Protein AF-A0A3E2TMY2-F1 (afdb_monomer)

Foldseek 3Di:
DKKKKWKWQAWPLLVVVVVVVVCCVPPVVLLVPQDDPPDDSVRLVPDDLLVSLVSVQVSCVVPVVSCQVVVQVLCCLAQNRWHWPDWHWDQDDPVSSRMIMIMTDTDPRPLLRCLVRHCVVQDDLVCQCVLVDPVDPDHSDSVRVSVVLVPDDPVVSVSSSLSRCVSSVVVVQVVSQVVCVVVVIRIHTPDMDMDDD

Solvent-accessible surface area (backbone atoms only — not comparable to full-atom values): 10937 Å² total; per-residue (Å²): 79,48,34,40,37,38,34,31,47,41,62,49,55,66,60,53,50,47,52,53,52,47,43,49,70,78,38,52,76,80,44,72,81,67,79,72,72,99,60,53,78,68,56,56,70,70,46,57,61,44,59,51,40,46,50,50,25,48,53,52,64,74,38,42,91,70,46,49,64,56,49,41,62,70,40,26,81,74,65,26,77,56,42,79,73,42,78,47,54,40,54,38,55,97,89,37,42,60,25,39,34,42,37,39,30,39,36,82,73,51,56,55,58,26,39,74,70,25,42,72,80,68,64,50,56,92,54,38,63,78,38,66,36,92,86,56,87,71,66,58,49,70,67,52,45,35,52,52,43,58,70,44,58,72,69,58,21,50,48,43,52,50,36,44,49,55,76,36,33,69,60,52,41,48,51,54,28,53,54,30,47,76,70,73,36,57,47,38,63,74,45,75,46,69,45,81,98

Structure (mmCIF, N/CA/C/O backbone):
data_AF-A0A3E2TMY2-F1
#
_entry.id   AF-A0A3E2TMY2-F1
#
loop_
_atom_site.group_PDB
_atom_site.id
_atom_site.type_symbol
_atom_site.label_atom_id
_atom_site.label_alt_id
_atom_site.label_comp_id
_atom_site.label_asym_id
_atom_site.label_entity_id
_atom_site.label_seq_id
_atom_site.pdbx_PDB_ins_code
_atom_site.Cartn_x
_atom_site.Cartn_y
_atom_site.Cartn_z
_atom_site.occupancy
_atom_site.B_iso_or_equiv
_atom_site.auth_seq_id
_atom_site.auth_comp_id
_atom_site.auth_asym_id
_atom_site.auth_atom_id
_atom_site.pdbx_PDB_model_num
ATOM 1 N N . MET A 1 1 ? 7.823 3.500 12.451 1.00 71.06 1 MET A N 1
ATOM 2 C CA . MET A 1 1 ? 8.046 3.670 10.990 1.00 71.06 1 MET A CA 1
ATOM 3 C C . MET A 1 1 ? 7.367 2.517 10.277 1.00 71.06 1 MET A C 1
ATOM 5 O O . MET A 1 1 ? 7.460 1.402 10.775 1.00 71.06 1 MET A O 1
ATOM 9 N N . ILE A 1 2 ? 6.687 2.743 9.152 1.00 71.44 2 ILE A N 1
ATOM 10 C CA . ILE A 1 2 ? 6.030 1.652 8.415 1.00 71.44 2 ILE A CA 1
ATOM 11 C C . ILE A 1 2 ? 6.918 1.245 7.239 1.00 71.44 2 ILE A C 1
ATOM 13 O O . ILE A 1 2 ? 7.337 2.078 6.440 1.00 71.44 2 ILE A O 1
ATOM 17 N N . LYS A 1 3 ? 7.205 -0.049 7.143 1.00 79.25 3 LYS A N 1
ATOM 18 C CA . LYS A 1 3 ? 7.875 -0.685 6.014 1.00 79.25 3 LYS A CA 1
ATOM 19 C C . LYS A 1 3 ? 6.849 -1.479 5.218 1.00 79.25 3 LYS A C 1
ATOM 21 O O . LYS A 1 3 ? 6.188 -2.359 5.764 1.00 79.25 3 LYS A O 1
ATOM 26 N N . MET A 1 4 ? 6.754 -1.194 3.929 1.00 76.38 4 MET A N 1
ATOM 27 C CA . MET A 1 4 ? 5.941 -1.927 2.973 1.00 76.38 4 MET A CA 1
ATOM 28 C C . MET A 1 4 ? 6.839 -2.723 2.034 1.00 76.38 4 MET A C 1
ATOM 30 O O . MET A 1 4 ? 7.842 -2.226 1.531 1.00 76.38 4 MET A O 1
ATOM 34 N N . ILE A 1 5 ? 6.486 -3.981 1.816 1.00 78.12 5 ILE A N 1
ATOM 35 C CA . ILE A 1 5 ? 7.172 -4.875 0.892 1.00 78.12 5 ILE A CA 1
ATOM 36 C C . ILE A 1 5 ? 6.124 -5.372 -0.095 1.00 78.12 5 ILE A C 1
ATOM 38 O O . ILE A 1 5 ? 5.171 -6.051 0.295 1.00 78.12 5 ILE A O 1
ATOM 42 N N . LEU A 1 6 ? 6.307 -5.014 -1.359 1.00 72.44 6 LEU A N 1
ATOM 43 C CA . LEU A 1 6 ? 5.457 -5.385 -2.477 1.00 72.44 6 LEU A CA 1
ATOM 44 C C . LEU A 1 6 ? 6.220 -6.386 -3.349 1.00 72.44 6 LEU A C 1
ATOM 46 O O . LEU A 1 6 ? 7.263 -6.050 -3.904 1.00 72.44 6 LEU A O 1
ATOM 50 N N . ALA A 1 7 ? 5.718 -7.612 -3.463 1.00 73.19 7 ALA A N 1
ATOM 51 C CA . ALA A 1 7 ? 6.240 -8.587 -4.414 1.00 73.19 7 ALA A CA 1
ATOM 52 C C . ALA A 1 7 ? 5.423 -8.499 -5.703 1.00 73.19 7 ALA A C 1
ATOM 54 O O . ALA A 1 7 ? 4.203 -8.694 -5.690 1.00 73.19 7 ALA A O 1
ATOM 55 N N . ILE A 1 8 ? 6.099 -8.179 -6.799 1.00 69.06 8 ILE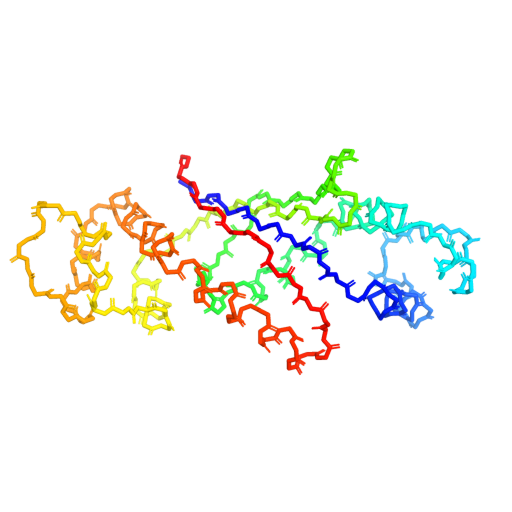 A N 1
ATOM 56 C CA . ILE A 1 8 ? 5.507 -8.018 -8.120 1.00 69.06 8 ILE A CA 1
ATOM 57 C C . ILE A 1 8 ? 5.911 -9.225 -8.955 1.00 69.06 8 ILE A C 1
ATOM 59 O O . ILE A 1 8 ? 7.097 -9.445 -9.171 1.00 69.06 8 ILE A O 1
ATOM 63 N N . GLY A 1 9 ? 4.929 -10.004 -9.398 1.00 60.03 9 GLY A N 1
ATOM 64 C CA . GLY A 1 9 ? 5.145 -11.260 -10.111 1.00 60.03 9 GLY A CA 1
ATOM 65 C C . GLY A 1 9 ? 5.308 -11.137 -11.611 1.00 60.03 9 GLY A C 1
ATOM 66 O O . GLY A 1 9 ? 5.950 -11.968 -12.240 1.00 60.03 9 GLY A O 1
ATOM 67 N N . HIS A 1 10 ? 4.685 -10.118 -12.188 1.00 64.50 10 HIS A N 1
ATOM 68 C CA . HIS A 1 10 ? 4.733 -9.878 -13.616 1.00 64.50 10 HIS A CA 1
ATOM 69 C C . HIS A 1 10 ? 4.573 -8.384 -13.867 1.00 64.50 10 HIS A C 1
ATOM 71 O O . HIS A 1 10 ? 3.651 -7.747 -13.353 1.00 64.50 10 HIS A O 1
ATOM 77 N N . ILE A 1 11 ? 5.490 -7.830 -14.650 1.00 62.94 11 ILE A N 1
ATOM 78 C CA . ILE A 1 11 ? 5.386 -6.501 -15.246 1.00 62.94 11 ILE A CA 1
ATOM 79 C C . ILE A 1 11 ? 5.477 -6.727 -16.751 1.00 62.94 11 ILE A C 1
ATOM 81 O O . ILE A 1 11 ? 6.278 -7.553 -17.186 1.00 62.94 11 ILE A O 1
ATOM 85 N N . ASN A 1 12 ? 4.725 -5.993 -17.573 1.00 64.31 12 ASN A N 1
ATOM 86 C CA . ASN A 1 12 ? 5.009 -5.965 -19.010 1.00 64.31 12 ASN A CA 1
ATOM 87 C C . ASN A 1 12 ? 6.375 -5.294 -19.258 1.00 64.31 12 ASN A C 1
ATOM 89 O O . ASN A 1 12 ? 6.473 -4.087 -19.501 1.00 64.31 12 ASN A O 1
ATOM 93 N N . TYR A 1 13 ? 7.441 -6.090 -19.155 1.00 58.28 13 TYR A N 1
ATOM 94 C CA . TYR A 1 13 ? 8.823 -5.636 -19.263 1.00 58.28 13 TYR A CA 1
ATOM 95 C C . TYR A 1 13 ? 9.101 -5.017 -20.618 1.00 58.28 13 TYR A C 1
ATOM 97 O O . TYR A 1 13 ? 9.852 -4.055 -20.690 1.00 58.28 13 TYR A O 1
ATOM 105 N N . ASP A 1 14 ? 8.483 -5.528 -21.679 1.00 55.56 14 ASP A N 1
ATOM 106 C CA . ASP A 1 14 ? 8.688 -5.013 -23.023 1.00 55.56 14 ASP A CA 1
ATOM 107 C C . ASP A 1 14 ? 8.141 -3.584 -23.142 1.00 55.56 14 ASP A C 1
ATOM 109 O O . ASP A 1 14 ? 8.840 -2.721 -23.664 1.00 55.56 14 ASP A O 1
ATOM 113 N N . LYS A 1 15 ? 6.953 -3.282 -22.600 1.00 61.28 15 LYS A N 1
ATOM 114 C CA . LYS A 1 15 ? 6.411 -1.910 -22.587 1.00 61.28 15 LYS A CA 1
ATOM 115 C C . LYS A 1 15 ? 7.207 -0.993 -21.658 1.00 61.28 15 LYS A C 1
ATOM 117 O O . LYS A 1 15 ? 7.543 0.119 -22.049 1.00 61.28 15 LYS A O 1
ATOM 122 N N . PHE A 1 16 ? 7.579 -1.468 -20.469 1.00 59.03 16 PHE A N 1
ATOM 123 C CA . PHE A 1 16 ? 8.397 -0.696 -19.529 1.00 59.03 16 PHE A CA 1
ATOM 124 C C . PHE A 1 16 ? 9.788 -0.364 -20.099 1.00 59.03 16 PHE A C 1
ATOM 126 O O . PHE A 1 16 ? 10.211 0.791 -20.084 1.00 59.03 16 PHE A O 1
ATOM 133 N N . LEU A 1 17 ? 10.485 -1.355 -20.664 1.00 57.44 17 LEU A N 1
ATOM 134 C CA . LEU A 1 17 ? 11.789 -1.180 -21.305 1.00 57.44 17 LEU A CA 1
ATOM 135 C C . LEU A 1 17 ? 11.679 -0.340 -22.575 1.00 57.44 17 LEU A C 1
ATOM 137 O O . LEU A 1 17 ? 12.544 0.499 -22.790 1.00 57.44 17 LEU A O 1
ATOM 141 N N . ASN A 1 18 ? 10.631 -0.505 -23.387 1.00 58.69 18 ASN A N 1
ATOM 142 C CA . ASN A 1 18 ? 10.406 0.355 -24.551 1.00 58.69 18 ASN A CA 1
ATOM 143 C C . ASN A 1 18 ? 10.177 1.807 -24.131 1.00 58.69 18 ASN A C 1
ATOM 145 O O . ASN A 1 18 ? 10.805 2.683 -24.708 1.00 58.69 18 ASN A O 1
ATOM 149 N N . ASN A 1 19 ? 9.392 2.064 -23.082 1.00 59.31 19 ASN A N 1
ATOM 150 C CA . ASN A 1 19 ? 9.210 3.415 -22.552 1.00 59.31 19 ASN A CA 1
ATOM 151 C C . ASN A 1 19 ? 10.527 3.997 -22.021 1.00 59.31 19 ASN A C 1
ATOM 153 O O . ASN A 1 19 ? 10.827 5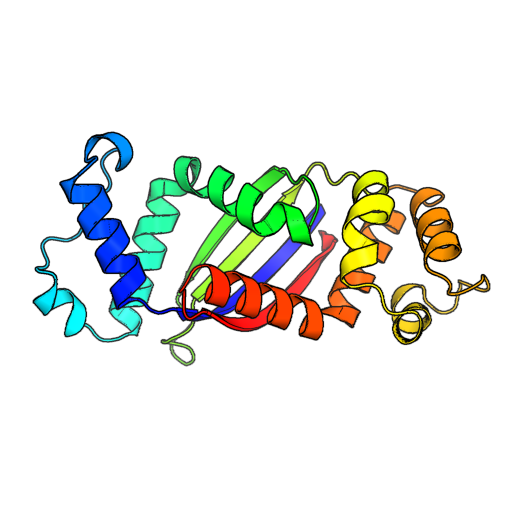.157 -22.285 1.00 59.31 19 ASN A O 1
ATOM 157 N N . MET A 1 20 ? 11.352 3.204 -21.324 1.00 56.72 20 MET A N 1
ATOM 158 C CA . MET A 1 20 ? 12.686 3.653 -20.899 1.00 56.72 20 MET A CA 1
ATOM 159 C C . MET A 1 20 ? 13.628 3.904 -22.085 1.00 56.72 20 MET A C 1
ATOM 161 O O . MET A 1 20 ? 14.401 4.858 -22.064 1.00 56.72 20 MET A O 1
ATOM 165 N N . LEU A 1 21 ? 13.570 3.073 -23.129 1.00 57.91 21 LEU A N 1
ATOM 166 C CA . LEU A 1 21 ? 14.350 3.244 -24.356 1.00 57.91 21 LEU A CA 1
ATOM 167 C C . LEU A 1 21 ? 13.893 4.472 -25.149 1.00 57.91 21 LEU A C 1
ATOM 169 O O . LEU A 1 21 ? 14.731 5.170 -25.711 1.00 57.91 21 LEU A O 1
ATOM 173 N N . GLU A 1 22 ? 12.591 4.744 -25.210 1.00 60.56 22 GLU A N 1
ATOM 174 C CA . GLU A 1 22 ? 12.042 5.939 -25.848 1.00 60.56 22 GLU A CA 1
ATOM 175 C C . GLU A 1 22 ? 12.371 7.200 -25.055 1.00 60.56 22 GLU A C 1
ATOM 177 O O . GLU A 1 22 ? 12.871 8.150 -25.652 1.00 60.56 22 GLU A O 1
ATOM 182 N N . MET A 1 23 ? 12.232 7.188 -23.725 1.00 55.19 23 MET A N 1
ATOM 183 C CA . MET A 1 23 ? 12.709 8.284 -22.873 1.00 55.19 23 MET A CA 1
ATOM 184 C C . MET A 1 23 ? 14.207 8.528 -23.053 1.00 55.19 23 MET A C 1
ATOM 186 O O . MET A 1 23 ? 14.626 9.674 -23.163 1.00 55.19 23 MET A O 1
ATOM 190 N N . ALA A 1 24 ? 15.023 7.478 -23.160 1.00 55.28 24 ALA A N 1
ATOM 191 C CA . ALA A 1 24 ? 16.454 7.638 -23.404 1.00 55.28 24 ALA A CA 1
ATOM 192 C C . ALA A 1 24 ? 16.790 8.208 -24.786 1.00 55.28 24 ALA A C 1
ATOM 194 O O . ALA A 1 24 ? 17.831 8.845 -24.941 1.00 55.28 24 ALA A O 1
ATOM 195 N N . LYS A 1 25 ? 15.925 7.988 -25.781 1.00 58.19 25 LYS A N 1
ATOM 196 C CA . LYS A 1 25 ? 16.060 8.573 -27.120 1.00 58.19 25 LYS A CA 1
ATOM 197 C C . LYS A 1 25 ? 15.571 10.019 -27.176 1.00 58.19 25 LYS A C 1
ATOM 199 O O . LYS A 1 25 ? 16.189 10.824 -27.861 1.00 58.19 25 LYS A O 1
ATOM 204 N N . GLN A 1 26 ? 14.457 10.324 -26.512 1.00 51.94 26 GLN A N 1
ATOM 205 C CA . GLN A 1 26 ? 13.773 11.617 -26.607 1.00 51.94 26 GLN A CA 1
ATOM 206 C C . GLN A 1 26 ? 14.280 12.637 -25.579 1.00 51.94 26 GLN A C 1
ATOM 208 O O . GLN A 1 26 ? 14.308 13.826 -25.879 1.00 51.94 26 GLN A O 1
ATOM 213 N N . HIS A 1 27 ? 14.715 12.176 -24.403 1.00 60.97 27 HIS A N 1
ATOM 214 C CA . HIS A 1 27 ? 15.113 13.005 -23.262 1.00 60.97 27 HIS A CA 1
ATOM 215 C C . HIS A 1 27 ? 16.375 12.463 -22.555 1.00 60.97 27 HIS A C 1
ATOM 217 O O . HIS A 1 27 ? 16.328 12.086 -21.375 1.00 60.97 27 HIS A O 1
ATOM 223 N N . PRO A 1 28 ? 17.533 12.388 -23.240 1.00 55.75 28 PRO A N 1
ATOM 224 C CA . PRO A 1 28 ? 18.773 11.847 -22.670 1.00 55.75 28 PRO A CA 1
ATOM 225 C C . PRO A 1 28 ? 19.238 12.584 -21.397 1.00 55.75 28 PRO A C 1
ATOM 227 O O . PRO A 1 28 ? 19.834 11.981 -20.503 1.00 55.75 28 PRO A O 1
ATOM 230 N N . GLU A 1 29 ? 18.911 13.867 -21.255 1.00 54.31 29 GLU A N 1
ATOM 231 C CA . GLU A 1 29 ? 19.143 14.683 -20.060 1.00 54.31 29 GLU A CA 1
ATOM 232 C C . GLU A 1 29 ? 18.330 14.213 -18.839 1.00 54.31 29 GLU A C 1
ATOM 234 O O . GLU A 1 29 ? 18.829 14.210 -17.706 1.00 54.31 29 GLU A O 1
ATOM 239 N N . GLN A 1 30 ? 17.109 13.713 -19.056 1.00 48.06 30 GLN A N 1
ATOM 240 C CA . GLN A 1 30 ? 16.258 13.166 -17.995 1.00 48.06 30 GLN A CA 1
ATOM 241 C C . GLN A 1 30 ? 16.754 11.798 -17.514 1.00 48.06 30 GLN A C 1
ATOM 243 O O . GLN A 1 30 ? 16.518 11.433 -16.359 1.00 48.06 30 GLN A O 1
ATOM 248 N N . MET A 1 31 ? 17.567 11.104 -18.316 1.00 46.66 31 MET A N 1
ATOM 249 C CA . MET A 1 31 ? 18.207 9.838 -17.943 1.00 46.66 31 MET A CA 1
ATOM 250 C C . MET A 1 31 ? 19.418 10.003 -17.014 1.00 46.66 31 MET A C 1
ATOM 252 O O . MET A 1 31 ? 19.869 9.018 -16.445 1.00 46.66 31 MET A O 1
ATOM 256 N N . GLY A 1 32 ? 19.946 11.218 -16.799 1.00 47.31 32 GLY A N 1
ATOM 257 C CA . GLY A 1 32 ? 20.976 11.512 -15.779 1.00 47.31 32 GLY A CA 1
ATOM 258 C C . GLY A 1 32 ? 22.179 10.570 -15.749 1.00 47.31 32 GLY A C 1
ATOM 259 O O . GLY A 1 32 ? 22.628 10.205 -14.668 1.00 47.31 32 GLY A O 1
ATOM 260 N N . GLY A 1 33 ? 22.667 10.139 -16.912 1.00 50.41 33 GLY A N 1
ATOM 261 C CA . GLY A 1 33 ? 23.819 9.240 -17.000 1.00 50.41 33 GLY A CA 1
ATOM 262 C C . GLY A 1 33 ? 23.506 7.754 -16.798 1.00 50.41 33 GLY A C 1
ATOM 263 O O . GLY A 1 33 ? 24.440 6.957 -16.711 1.00 50.41 33 GLY A O 1
ATOM 264 N N . MET A 1 34 ? 22.228 7.355 -16.766 1.00 46.69 34 MET A N 1
ATOM 265 C CA . MET A 1 34 ? 21.829 5.948 -16.772 1.00 46.69 34 MET A CA 1
ATOM 266 C C . MET A 1 34 ? 22.333 5.292 -18.074 1.00 46.69 34 MET A C 1
ATOM 268 O O . MET A 1 34 ? 21.770 5.481 -19.153 1.00 46.69 34 MET A O 1
ATOM 272 N N . LYS A 1 35 ? 23.443 4.546 -17.988 1.00 50.38 35 LYS A N 1
ATOM 273 C CA . LYS A 1 35 ? 23.976 3.762 -19.108 1.00 50.38 35 LYS A CA 1
ATOM 274 C C . LYS A 1 35 ? 23.072 2.558 -19.324 1.00 50.38 35 LYS A C 1
ATOM 276 O O . LYS A 1 35 ? 23.236 1.526 -18.675 1.00 50.38 35 LYS A O 1
ATOM 281 N N . LEU A 1 36 ? 22.127 2.693 -20.248 1.00 51.12 36 LEU A N 1
ATOM 282 C CA . LEU A 1 36 ? 21.422 1.536 -20.779 1.00 51.12 36 LEU A CA 1
ATOM 283 C C . LEU A 1 36 ? 22.459 0.585 -21.403 1.00 51.12 36 LEU A C 1
ATOM 285 O O . LEU A 1 36 ? 23.327 1.040 -22.156 1.00 51.12 36 LEU A O 1
ATOM 289 N N . PRO A 1 37 ? 22.422 -0.718 -21.086 1.00 51.28 37 PRO A N 1
ATOM 290 C CA . PRO A 1 37 ? 23.302 -1.688 -21.723 1.00 51.28 37 PRO A CA 1
ATOM 291 C C . PRO A 1 37 ? 23.122 -1.659 -23.252 1.00 51.28 37 PRO A C 1
ATOM 293 O O . PRO A 1 37 ? 22.020 -1.359 -23.716 1.00 51.28 37 PRO A O 1
ATOM 296 N N . PRO A 1 38 ? 24.164 -1.964 -24.048 1.00 53.22 38 PRO A N 1
ATOM 297 C CA . PRO A 1 38 ? 24.175 -1.758 -25.498 1.00 53.22 38 PRO A CA 1
ATOM 298 C C . PRO A 1 38 ? 23.382 -2.849 -26.238 1.00 53.22 38 PRO A C 1
ATOM 300 O O . PRO A 1 38 ? 23.910 -3.559 -27.089 1.00 53.22 38 PRO A O 1
ATOM 303 N N . PHE A 1 39 ? 22.110 -3.025 -25.891 1.00 54.75 39 PHE A N 1
ATOM 304 C CA . PHE A 1 39 ? 21.215 -3.977 -26.531 1.00 54.75 39 PHE A CA 1
ATOM 305 C C . PHE A 1 39 ? 20.249 -3.246 -27.459 1.00 54.75 39 PHE A C 1
ATOM 307 O O . PHE A 1 39 ? 19.674 -2.217 -27.106 1.00 54.75 39 PHE A O 1
ATOM 314 N N . THR A 1 40 ? 20.020 -3.806 -28.645 1.00 56.81 40 THR A N 1
ATOM 315 C CA . THR A 1 40 ? 18.884 -3.397 -29.475 1.00 56.81 40 THR A CA 1
ATOM 316 C C . THR A 1 40 ? 17.580 -3.860 -28.813 1.00 56.81 40 THR A C 1
ATOM 318 O O . THR A 1 40 ? 17.566 -4.844 -28.069 1.00 56.81 40 THR A O 1
ATOM 321 N N . ALA A 1 41 ? 16.453 -3.199 -29.101 1.00 58.09 41 ALA A N 1
ATOM 322 C CA . ALA A 1 41 ? 15.144 -3.619 -28.584 1.00 58.09 41 ALA A CA 1
ATOM 323 C C . ALA A 1 41 ? 14.822 -5.099 -28.910 1.00 58.09 41 ALA A C 1
ATOM 325 O O . ALA A 1 41 ? 14.182 -5.785 -28.117 1.00 58.09 41 ALA A O 1
ATOM 326 N N . GLN A 1 42 ? 15.326 -5.627 -30.037 1.00 56.59 42 GLN A N 1
ATOM 327 C CA . GLN A 1 42 ? 15.243 -7.052 -30.391 1.00 56.59 42 GLN A CA 1
ATOM 328 C C . GLN A 1 42 ? 16.093 -7.952 -29.483 1.00 56.59 42 GLN A C 1
ATOM 330 O O . GLN A 1 42 ? 15.612 -8.992 -29.042 1.00 56.59 42 GLN A O 1
ATOM 335 N N . MET A 1 43 ? 17.328 -7.554 -29.161 1.00 60.69 43 MET A N 1
ATOM 336 C CA . MET A 1 43 ? 18.188 -8.321 -28.252 1.00 60.69 43 MET A CA 1
ATOM 337 C C . MET A 1 43 ? 17.614 -8.374 -26.836 1.00 60.69 43 MET A C 1
ATOM 339 O O . MET A 1 43 ? 17.708 -9.411 -26.189 1.00 60.69 43 MET A O 1
ATOM 343 N N . ILE A 1 44 ? 16.974 -7.293 -26.377 1.00 62.38 44 ILE A N 1
ATOM 344 C CA . ILE A 1 44 ? 16.294 -7.249 -25.076 1.00 62.38 44 ILE A CA 1
ATOM 345 C C . ILE A 1 44 ? 15.150 -8.259 -25.037 1.00 62.38 44 ILE A C 1
ATOM 347 O O . ILE A 1 44 ? 15.062 -9.021 -24.080 1.00 62.38 44 ILE A O 1
ATOM 351 N N . LYS A 1 45 ? 14.322 -8.335 -26.088 1.00 63.22 45 LYS A N 1
ATOM 352 C CA . LYS A 1 45 ? 13.202 -9.291 -26.160 1.00 63.22 45 LYS A CA 1
ATOM 353 C C . LYS A 1 45 ? 13.644 -10.747 -26.005 1.00 63.22 45 LYS A C 1
ATOM 355 O O . LYS A 1 45 ? 12.915 -11.517 -25.387 1.00 63.22 45 LYS A O 1
ATOM 360 N N . MET A 1 46 ? 14.838 -11.086 -26.494 1.00 68.38 46 MET A N 1
ATOM 361 C CA . MET A 1 46 ? 15.432 -12.426 -26.420 1.00 68.38 46 MET A CA 1
ATOM 362 C C . MET A 1 46 ? 16.106 -12.760 -25.078 1.00 68.38 46 MET A C 1
ATOM 364 O O . MET A 1 46 ? 16.531 -13.899 -24.882 1.00 68.38 46 MET A O 1
ATOM 368 N N . LEU A 1 47 ? 16.249 -11.800 -24.158 1.00 70.38 47 LEU A N 1
ATOM 369 C CA . LEU A 1 47 ? 16.843 -12.073 -22.850 1.00 70.38 47 LEU A CA 1
ATOM 370 C C . LEU A 1 47 ? 15.903 -12.937 -21.992 1.00 70.38 47 LEU A C 1
ATOM 372 O O . LEU A 1 47 ? 14.694 -12.692 -21.986 1.00 70.38 47 LEU A O 1
ATOM 376 N N . PRO A 1 48 ? 16.441 -13.885 -21.200 1.00 75.38 48 PRO A N 1
ATOM 377 C CA . PRO A 1 48 ? 15.658 -14.570 -20.177 1.00 75.38 48 PRO A CA 1
ATOM 378 C C . PRO A 1 48 ? 15.011 -13.558 -19.223 1.00 75.38 48 PRO A C 1
ATOM 380 O O . PRO A 1 48 ? 15.655 -12.566 -18.868 1.00 75.38 48 PRO A O 1
ATOM 383 N N . ALA A 1 49 ? 13.784 -13.831 -18.770 1.00 71.75 49 ALA A N 1
ATOM 384 C CA . ALA A 1 49 ? 13.018 -12.953 -17.876 1.00 71.75 49 ALA A CA 1
ATOM 385 C C . ALA A 1 49 ? 13.840 -12.492 -16.662 1.00 71.75 49 ALA A C 1
ATOM 387 O O . ALA A 1 49 ? 13.968 -11.297 -16.415 1.00 71.75 49 ALA A O 1
ATOM 388 N N . ARG A 1 50 ? 14.571 -13.413 -16.026 1.00 74.00 50 ARG A N 1
ATOM 389 C CA . ARG A 1 50 ? 15.510 -13.096 -14.942 1.00 74.00 50 ARG A CA 1
ATOM 390 C C . ARG A 1 50 ? 16.504 -11.980 -15.271 1.00 74.00 50 ARG A C 1
ATOM 392 O O . ARG A 1 50 ? 16.734 -11.094 -14.458 1.00 74.00 50 ARG A O 1
ATOM 399 N N . LYS A 1 51 ? 17.121 -12.022 -16.452 1.00 74.31 51 LYS A N 1
ATOM 400 C CA . LYS A 1 51 ? 18.135 -11.035 -16.846 1.00 74.31 51 LYS A CA 1
ATOM 401 C C . LYS A 1 51 ? 17.493 -9.682 -17.158 1.00 74.31 51 LYS A C 1
ATOM 403 O O . LYS A 1 51 ? 18.093 -8.651 -16.866 1.00 74.31 51 LYS A O 1
ATOM 408 N N . LYS A 1 52 ? 16.262 -9.683 -17.689 1.00 72.12 52 LYS A N 1
ATOM 409 C CA . LYS A 1 52 ? 15.445 -8.465 -17.820 1.00 72.12 52 LYS A CA 1
ATOM 410 C C . LYS A 1 52 ? 15.158 -7.865 -16.441 1.00 72.12 52 LYS A C 1
ATOM 412 O O . LYS A 1 52 ? 15.379 -6.672 -16.250 1.00 72.12 52 LYS A O 1
ATOM 417 N N . ASN A 1 53 ? 14.772 -8.695 -15.475 1.00 70.88 53 ASN A N 1
ATOM 418 C CA . ASN A 1 53 ? 14.492 -8.272 -14.104 1.00 70.88 53 ASN A CA 1
ATOM 419 C C . ASN A 1 53 ? 15.742 -7.679 -13.452 1.00 70.88 53 ASN A C 1
ATOM 421 O O . ASN A 1 53 ? 15.673 -6.583 -12.899 1.00 70.88 53 ASN A O 1
ATOM 425 N N . GLU A 1 54 ? 16.893 -8.354 -13.566 1.00 75.00 54 GLU A N 1
ATOM 426 C CA . GLU A 1 54 ? 18.166 -7.905 -12.980 1.00 75.00 54 GLU A CA 1
ATOM 427 C C . GLU A 1 54 ? 18.577 -6.542 -13.543 1.00 75.00 54 GLU A C 1
ATOM 429 O O . GLU A 1 54 ? 18.952 -5.644 -12.788 1.00 75.00 54 GLU A O 1
ATOM 434 N N . MET A 1 55 ? 18.416 -6.348 -14.854 1.00 70.94 55 MET A N 1
ATOM 435 C CA . MET A 1 55 ? 18.667 -5.062 -15.503 1.00 70.94 55 MET A CA 1
ATOM 436 C C . MET A 1 55 ? 17.698 -3.969 -15.037 1.00 70.94 55 MET A C 1
ATOM 438 O O . MET A 1 55 ? 18.137 -2.849 -14.787 1.00 70.94 55 MET A O 1
ATOM 442 N N . VAL A 1 56 ? 16.402 -4.269 -14.893 1.00 69.81 56 VAL A N 1
ATOM 443 C CA . VAL A 1 56 ? 15.403 -3.306 -14.394 1.00 69.81 56 VAL A CA 1
ATOM 444 C C . VAL A 1 56 ? 15.688 -2.924 -12.943 1.00 69.81 56 VAL A C 1
ATOM 446 O O . VAL A 1 56 ? 15.724 -1.738 -12.621 1.00 69.81 56 VAL A O 1
ATOM 449 N N . ALA A 1 57 ? 15.959 -3.903 -12.078 1.00 72.31 57 ALA A N 1
ATOM 450 C CA . ALA A 1 57 ? 16.321 -3.663 -10.687 1.00 72.31 57 ALA A CA 1
ATOM 451 C C . ALA A 1 57 ? 17.586 -2.802 -10.583 1.00 72.31 57 ALA A C 1
ATOM 453 O O . ALA A 1 57 ? 17.616 -1.833 -9.826 1.00 72.31 57 ALA A O 1
ATOM 454 N N . GLN A 1 58 ? 18.618 -3.106 -11.374 1.00 72.69 58 GLN A N 1
ATOM 455 C CA . GLN A 1 58 ? 19.849 -2.321 -11.402 1.00 72.69 58 GLN A CA 1
ATOM 456 C C . GLN A 1 58 ? 19.605 -0.889 -11.898 1.00 72.69 58 GLN A C 1
ATOM 458 O O . GLN A 1 58 ? 20.072 0.058 -11.265 1.00 72.69 58 GLN A O 1
ATOM 463 N N . ALA A 1 59 ? 18.850 -0.717 -12.986 1.00 67.75 59 ALA A N 1
ATOM 464 C CA . ALA A 1 59 ? 18.530 0.593 -13.544 1.00 67.75 59 ALA A CA 1
ATOM 465 C C . ALA A 1 59 ? 17.758 1.459 -12.537 1.00 67.75 59 ALA A C 1
ATOM 467 O O . ALA A 1 59 ? 18.165 2.587 -12.252 1.00 67.75 59 ALA A O 1
ATOM 468 N N . LEU A 1 60 ? 16.707 0.914 -11.920 1.00 69.56 60 LEU A N 1
ATOM 469 C CA . LEU A 1 60 ? 15.899 1.637 -10.938 1.00 69.56 60 LEU A CA 1
ATOM 470 C C . LEU A 1 60 ? 16.686 1.972 -9.664 1.00 69.56 60 LEU A C 1
ATOM 472 O O . LEU A 1 60 ? 16.618 3.103 -9.187 1.00 69.56 60 LEU A O 1
ATOM 476 N N . ASN A 1 61 ? 17.505 1.043 -9.159 1.00 71.19 61 ASN A N 1
ATOM 477 C CA . ASN A 1 61 ? 18.380 1.316 -8.015 1.00 71.19 61 ASN A CA 1
ATOM 478 C C .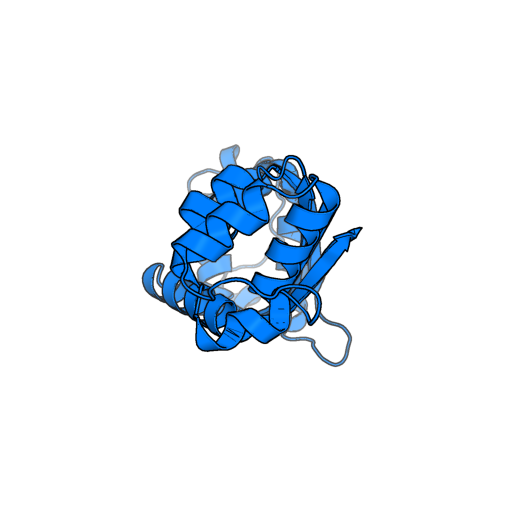 ASN A 1 61 ? 19.512 2.307 -8.336 1.00 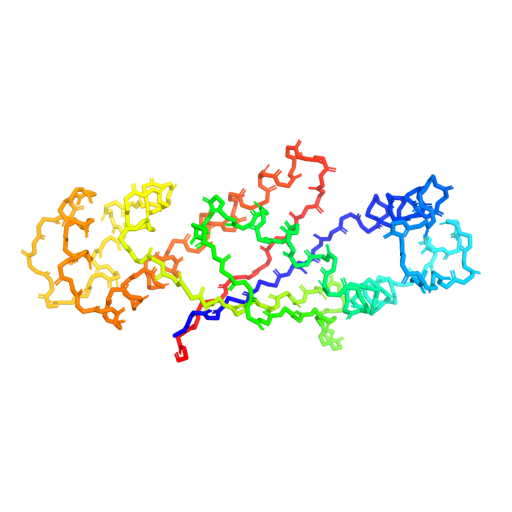71.19 61 ASN A C 1
ATOM 480 O O . ASN A 1 61 ? 20.009 2.963 -7.427 1.00 71.19 61 ASN A O 1
ATOM 484 N N . SER A 1 62 ? 19.940 2.436 -9.594 1.00 70.50 62 SER A N 1
ATOM 485 C CA . SER A 1 62 ? 20.954 3.428 -9.985 1.00 70.50 62 SER A CA 1
ATOM 486 C C . SER A 1 62 ? 20.403 4.858 -10.079 1.00 70.50 62 SER A C 1
ATOM 488 O O . SER A 1 62 ? 21.173 5.813 -10.024 1.00 70.50 62 SER A O 1
ATOM 490 N N . SER A 1 63 ? 19.074 5.005 -10.146 1.00 64.44 63 SER A N 1
ATOM 491 C CA . SER A 1 63 ? 18.376 6.286 -10.322 1.00 64.44 63 SER A CA 1
ATOM 492 C C . SER A 1 63 ? 17.378 6.598 -9.204 1.00 64.44 63 SER A C 1
ATOM 494 O O . SER A 1 63 ? 16.405 7.316 -9.443 1.00 64.44 63 SER A O 1
ATOM 496 N N . LYS A 1 64 ? 17.615 6.100 -7.978 1.00 71.31 64 LYS A N 1
ATOM 497 C CA . LYS A 1 64 ? 16.683 6.243 -6.836 1.00 71.31 64 LYS A CA 1
ATOM 498 C C . LYS A 1 64 ? 16.163 7.668 -6.659 1.00 71.31 64 LYS A C 1
ATOM 500 O O . LYS A 1 64 ? 14.956 7.857 -6.702 1.00 71.31 64 LYS A O 1
ATOM 505 N N . GLY A 1 65 ? 17.043 8.671 -6.624 1.00 68.25 65 GLY A N 1
ATOM 506 C CA . GLY A 1 65 ? 16.636 10.068 -6.412 1.00 68.25 65 GLY A CA 1
ATOM 507 C C . GLY A 1 65 ? 15.701 10.657 -7.483 1.00 68.25 65 GLY A C 1
ATOM 508 O O . GLY A 1 65 ? 15.055 11.667 -7.234 1.00 68.25 65 GLY A O 1
ATOM 509 N N . LYS A 1 66 ? 15.600 10.043 -8.671 1.00 65.12 66 LYS A N 1
ATOM 510 C CA . LYS A 1 66 ? 14.645 10.442 -9.724 1.00 65.12 66 LYS A CA 1
ATOM 511 C C . LYS A 1 66 ? 13.349 9.635 -9.691 1.00 65.12 66 LYS A C 1
ATOM 513 O O . LYS A 1 66 ? 12.307 10.134 -10.103 1.00 65.12 66 LYS A O 1
ATOM 518 N N . VAL A 1 67 ? 13.433 8.384 -9.246 1.00 64.69 67 VAL A N 1
ATOM 519 C CA . VAL A 1 67 ? 12.315 7.434 -9.223 1.00 64.69 67 VAL A CA 1
ATOM 520 C C . VAL A 1 67 ? 11.489 7.583 -7.942 1.00 64.69 67 VAL A C 1
ATOM 522 O O . VAL A 1 67 ? 10.274 7.418 -7.984 1.00 64.69 67 VAL A O 1
ATOM 525 N N . GLU A 1 68 ? 12.117 7.943 -6.822 1.00 67.38 68 GLU A N 1
ATOM 526 C CA . GLU A 1 68 ? 11.462 8.122 -5.520 1.00 67.38 68 GLU A CA 1
ATOM 527 C C . GLU A 1 68 ? 10.221 9.034 -5.590 1.00 67.38 68 GLU A C 1
ATOM 529 O O . GLU A 1 68 ? 9.146 8.555 -5.226 1.00 67.38 68 GLU A O 1
ATOM 534 N N . PRO A 1 69 ? 10.272 10.258 -6.161 1.00 65.69 69 PRO A N 1
ATOM 535 C CA . PRO A 1 69 ? 9.085 11.114 -6.246 1.00 65.69 69 PRO A CA 1
ATOM 536 C C . PRO A 1 69 ? 7.943 10.505 -7.074 1.00 65.69 69 PRO A C 1
ATOM 538 O O . PRO A 1 69 ? 6.770 10.735 -6.791 1.00 65.69 69 PRO A O 1
ATOM 541 N N . GLN A 1 70 ? 8.264 9.709 -8.100 1.00 65.31 70 GLN A N 1
ATOM 542 C CA . GLN A 1 70 ? 7.254 9.039 -8.929 1.00 65.31 70 GLN A CA 1
ATOM 543 C C . GLN A 1 70 ? 6.581 7.895 -8.162 1.00 65.31 70 GLN A C 1
ATOM 545 O O . GLN A 1 70 ? 5.377 7.680 -8.284 1.00 65.31 70 GLN A O 1
ATOM 550 N N . ILE A 1 71 ? 7.347 7.179 -7.335 1.00 67.06 71 ILE A N 1
ATOM 551 C CA . ILE A 1 71 ? 6.821 6.129 -6.459 1.00 67.06 71 ILE A CA 1
ATOM 552 C C . ILE A 1 71 ? 5.981 6.729 -5.335 1.00 67.06 71 ILE A C 1
ATOM 554 O O . ILE A 1 71 ? 4.923 6.186 -5.030 1.00 67.06 71 ILE A O 1
ATOM 558 N N . GLU A 1 72 ? 6.390 7.863 -4.763 1.00 66.06 72 GLU A N 1
ATOM 559 C CA . GLU A 1 72 ? 5.559 8.621 -3.820 1.00 66.06 72 GLU A CA 1
ATOM 560 C C . GLU A 1 72 ? 4.222 8.995 -4.447 1.00 66.06 72 GLU A C 1
ATOM 562 O O . GLU A 1 72 ? 3.183 8.713 -3.860 1.00 66.06 72 GLU A O 1
ATOM 567 N N . GLN A 1 73 ? 4.225 9.549 -5.662 1.00 66.12 73 GLN A N 1
ATOM 568 C CA . GLN A 1 73 ? 2.995 9.900 -6.378 1.00 66.12 73 GLN A CA 1
ATOM 569 C C . GLN A 1 73 ? 2.110 8.683 -6.668 1.00 66.12 73 GLN A C 1
ATOM 571 O O . GLN A 1 73 ? 0.891 8.767 -6.524 1.00 66.12 73 GLN A O 1
ATOM 576 N N . LEU A 1 74 ? 2.705 7.549 -7.049 1.00 65.69 74 LEU A N 1
ATOM 577 C CA . LEU A 1 74 ? 1.969 6.314 -7.321 1.00 65.69 74 LEU A CA 1
ATOM 578 C C . LEU A 1 74 ? 1.326 5.735 -6.053 1.00 65.69 74 LEU A C 1
ATOM 580 O O . LEU A 1 74 ? 0.216 5.205 -6.106 1.00 65.69 74 LEU A O 1
ATOM 584 N N . LEU A 1 75 ? 2.027 5.813 -4.920 1.00 70.38 75 LEU A N 1
ATOM 585 C CA . LEU A 1 75 ? 1.593 5.224 -3.656 1.00 70.38 75 LEU A CA 1
ATOM 586 C C . LEU A 1 75 ? 0.731 6.170 -2.816 1.00 70.38 75 LEU A C 1
ATOM 588 O O . LEU A 1 75 ? -0.091 5.685 -2.041 1.00 70.38 75 LEU A O 1
ATOM 592 N N . ALA A 1 76 ? 0.840 7.488 -3.000 1.00 69.12 76 ALA A N 1
ATOM 593 C CA . ALA A 1 76 ? 0.114 8.491 -2.221 1.00 69.12 76 ALA A CA 1
ATOM 594 C C . ALA A 1 76 ? -1.410 8.267 -2.140 1.00 69.12 76 ALA A C 1
ATOM 596 O O . ALA A 1 76 ? -1.960 8.427 -1.050 1.00 69.12 76 ALA A O 1
ATOM 597 N N . PRO A 1 77 ? -2.114 7.824 -3.202 1.00 65.69 77 PRO A N 1
ATOM 598 C CA . PRO A 1 77 ? -3.542 7.505 -3.111 1.00 65.69 77 PRO A CA 1
ATOM 599 C C . PRO A 1 77 ? -3.873 6.336 -2.169 1.00 65.69 77 PRO A C 1
ATOM 601 O O . PRO A 1 77 ? -5.018 6.182 -1.759 1.00 65.69 77 PRO A O 1
ATOM 604 N N . ILE A 1 78 ? -2.890 5.491 -1.853 1.00 66.25 78 ILE A N 1
ATOM 605 C CA . ILE A 1 78 ? -3.042 4.254 -1.071 1.00 66.25 78 ILE A CA 1
ATOM 606 C C . ILE A 1 78 ? -2.456 4.409 0.332 1.00 66.25 78 ILE A C 1
ATOM 608 O O . ILE A 1 78 ? -2.927 3.774 1.273 1.00 66.25 78 ILE A O 1
ATOM 612 N N . THR A 1 79 ? -1.418 5.230 0.479 1.00 66.81 79 THR A N 1
ATOM 613 C CA . THR A 1 79 ? -0.664 5.391 1.729 1.00 66.81 79 THR A CA 1
ATOM 614 C C . THR A 1 79 ? -0.809 6.774 2.355 1.00 66.81 79 THR A C 1
ATOM 616 O O . THR A 1 79 ? -0.328 6.982 3.463 1.00 66.81 79 THR A O 1
ATOM 619 N N . GLY A 1 80 ? -1.441 7.724 1.664 1.00 67.88 80 GLY A N 1
ATOM 620 C CA . GLY A 1 80 ? -1.389 9.143 2.012 1.00 67.88 80 GLY A CA 1
ATOM 621 C C . GLY A 1 80 ? -0.069 9.791 1.594 1.00 67.88 80 GLY A C 1
ATOM 622 O O . GLY A 1 80 ? 0.801 9.108 1.048 1.00 67.88 80 GLY A O 1
ATOM 623 N N . PRO A 1 81 ? 0.098 11.104 1.833 1.00 68.81 81 PRO A N 1
ATOM 624 C CA . PRO A 1 81 ? 1.358 11.795 1.629 1.00 68.81 81 PRO A CA 1
ATOM 625 C C . PRO A 1 81 ? 2.401 11.152 2.541 1.00 68.81 81 PRO A C 1
ATOM 627 O O . PRO A 1 81 ? 2.309 11.182 3.767 1.00 68.81 81 PRO A O 1
ATOM 630 N N . ILE A 1 82 ? 3.375 10.520 1.909 1.00 69.12 82 ILE A N 1
ATOM 631 C CA . ILE A 1 82 ? 4.450 9.772 2.546 1.00 69.12 82 ILE A CA 1
ATOM 632 C C . ILE A 1 82 ? 5.773 10.370 2.103 1.00 69.12 82 ILE A C 1
ATOM 634 O O . ILE A 1 82 ? 5.894 10.829 0.971 1.00 69.12 82 ILE A O 1
ATOM 638 N N . GLN A 1 83 ? 6.768 10.319 2.983 1.00 68.12 83 GLN A N 1
ATOM 639 C CA . GLN A 1 83 ? 8.156 10.491 2.574 1.00 68.12 83 GLN A CA 1
ATOM 640 C C . GLN A 1 83 ? 8.810 9.121 2.472 1.00 68.12 83 GLN A C 1
ATOM 642 O O . GLN A 1 83 ? 8.838 8.359 3.449 1.00 68.12 83 GLN A O 1
ATOM 647 N N . LEU A 1 84 ? 9.353 8.813 1.301 1.00 69.38 84 LEU A N 1
ATOM 648 C CA . LEU A 1 84 ? 10.226 7.669 1.110 1.00 69.38 84 LEU A CA 1
ATOM 649 C C . LEU A 1 84 ? 11.524 7.905 1.866 1.00 69.38 84 LEU A C 1
ATOM 651 O O . LEU A 1 84 ? 12.289 8.819 1.585 1.00 69.38 84 LEU A O 1
ATOM 655 N N . LYS A 1 85 ? 11.780 7.049 2.851 1.00 72.88 85 LYS A N 1
ATOM 656 C CA . LYS A 1 85 ? 13.056 7.015 3.565 1.00 72.88 85 LYS A CA 1
ATOM 657 C C . LYS A 1 85 ? 14.043 6.070 2.896 1.00 72.88 85 LYS A C 1
ATOM 659 O O . LYS A 1 85 ? 15.250 6.283 2.953 1.00 72.88 85 LYS A O 1
ATOM 664 N N . ASN A 1 86 ? 13.525 4.978 2.347 1.00 70.94 86 ASN A N 1
ATOM 665 C CA . ASN A 1 86 ? 14.318 4.006 1.625 1.00 70.94 86 ASN A CA 1
ATOM 666 C C . ASN A 1 86 ? 13.454 3.323 0.569 1.00 70.94 86 ASN A C 1
ATOM 668 O O . ASN A 1 86 ? 12.292 2.993 0.817 1.00 70.94 86 ASN A O 1
ATOM 672 N N . PHE A 1 87 ? 14.061 3.072 -0.577 1.00 71.25 87 PHE A N 1
ATOM 673 C CA . PHE A 1 87 ? 13.479 2.365 -1.700 1.00 71.25 87 PHE A CA 1
ATOM 674 C C . PHE A 1 87 ? 14.516 1.366 -2.198 1.00 71.25 87 PHE A C 1
ATOM 676 O O . PHE A 1 87 ? 15.657 1.740 -2.462 1.00 71.25 87 PHE A O 1
ATOM 683 N N . ASP A 1 88 ? 14.150 0.093 -2.286 1.00 73.19 88 ASP A N 1
ATOM 684 C CA . ASP A 1 88 ? 15.037 -0.960 -2.771 1.00 73.19 88 ASP A CA 1
ATOM 685 C C . ASP A 1 88 ? 14.282 -1.918 -3.679 1.00 73.19 88 ASP A C 1
ATOM 687 O O . ASP A 1 88 ? 13.186 -2.375 -3.342 1.00 73.19 88 ASP A O 1
ATOM 691 N N . ILE A 1 89 ? 14.881 -2.221 -4.829 1.00 72.75 89 ILE A N 1
ATOM 692 C CA . ILE A 1 89 ? 14.336 -3.186 -5.778 1.00 72.75 89 ILE A CA 1
ATOM 693 C C . ILE A 1 89 ? 15.267 -4.380 -5.872 1.00 72.75 89 ILE A C 1
ATOM 695 O O . ILE A 1 89 ? 16.435 -4.247 -6.226 1.00 72.75 89 ILE A O 1
ATOM 699 N N . GLN A 1 90 ? 14.731 -5.564 -5.615 1.00 74.25 90 GLN A N 1
ATOM 700 C CA . GLN A 1 90 ? 15.473 -6.812 -5.721 1.00 74.25 90 GLN A CA 1
ATOM 701 C C . GLN A 1 90 ? 14.791 -7.721 -6.727 1.00 74.25 90 GLN A C 1
ATOM 703 O O . GLN A 1 90 ? 13.571 -7.861 -6.720 1.00 74.25 90 GLN A O 1
ATOM 708 N N . CYS A 1 91 ? 15.578 -8.372 -7.576 1.00 70.38 91 CYS A N 1
ATOM 709 C CA . CYS A 1 91 ? 15.063 -9.529 -8.298 1.00 70.38 91 CYS A CA 1
ATOM 710 C C . CYS A 1 91 ? 14.801 -10.658 -7.319 1.00 70.38 91 CYS A C 1
ATOM 712 O O . CYS A 1 91 ? 15.571 -10.848 -6.373 1.00 70.38 91 CYS A O 1
ATOM 714 N N . GLY A 1 92 ? 13.729 -11.402 -7.566 1.00 63.56 92 GLY A N 1
ATOM 715 C CA . GLY A 1 92 ? 13.406 -12.595 -6.810 1.00 63.56 92 GLY A CA 1
ATOM 716 C C . GLY A 1 92 ? 14.571 -13.586 -6.788 1.00 63.56 92 GLY A C 1
ATOM 717 O O . GLY A 1 92 ? 15.496 -13.561 -7.610 1.00 63.56 92 GLY A O 1
ATOM 718 N N . GLY A 1 93 ? 14.556 -14.456 -5.780 1.00 59.72 93 GLY A N 1
ATOM 719 C CA . GLY A 1 93 ? 15.583 -15.479 -5.614 1.00 59.72 93 GLY A CA 1
ATOM 720 C C . GLY A 1 93 ? 15.579 -16.494 -6.763 1.00 59.72 93 GLY A C 1
ATOM 721 O O . GLY A 1 93 ? 14.749 -16.455 -7.663 1.00 59.72 93 GLY A O 1
ATOM 722 N N . LYS A 1 94 ? 16.473 -17.492 -6.716 1.00 55.53 94 LYS A N 1
ATOM 723 C CA . LYS A 1 94 ? 16.581 -18.534 -7.765 1.00 55.53 94 LYS A CA 1
ATOM 724 C C . LYS A 1 94 ? 15.261 -19.258 -8.110 1.00 55.53 94 LYS A C 1
ATOM 726 O O . LYS A 1 94 ? 15.204 -19.856 -9.177 1.00 55.53 94 LYS A O 1
ATOM 731 N N . ARG A 1 95 ? 14.265 -19.249 -7.215 1.00 52.75 95 ARG A N 1
ATOM 732 C CA . ARG A 1 95 ? 12.945 -19.880 -7.395 1.00 52.75 95 ARG A CA 1
ATOM 733 C C . ARG A 1 95 ? 11.874 -18.936 -7.956 1.00 52.75 95 ARG A C 1
ATOM 735 O O . ARG A 1 95 ? 10.951 -19.425 -8.587 1.00 52.75 95 ARG A O 1
ATOM 742 N N . ASP A 1 96 ? 12.064 -17.628 -7.808 1.00 58.72 96 ASP A N 1
ATOM 743 C CA . ASP A 1 96 ? 11.086 -16.580 -8.124 1.00 58.72 96 ASP A CA 1
ATOM 744 C C . ASP A 1 96 ? 11.684 -15.645 -9.186 1.00 58.72 96 ASP A C 1
ATOM 746 O O . ASP A 1 96 ? 11.695 -14.426 -9.051 1.00 58.72 96 ASP A O 1
ATOM 750 N N . ALA A 1 97 ? 12.297 -16.237 -10.215 1.00 57.25 97 ALA A N 1
ATOM 751 C CA . ALA A 1 97 ? 13.120 -15.524 -11.193 1.00 57.25 97 ALA A CA 1
ATOM 752 C C . ALA A 1 97 ? 12.342 -14.466 -12.000 1.00 57.25 97 ALA A C 1
ATOM 754 O O . ALA A 1 97 ? 12.958 -13.558 -12.563 1.00 57.25 97 ALA A O 1
ATOM 755 N N . ASP A 1 98 ? 11.015 -14.582 -12.010 1.00 62.56 98 ASP A N 1
ATOM 756 C CA . ASP A 1 98 ? 10.089 -13.677 -12.684 1.00 62.56 98 ASP A CA 1
ATOM 757 C C . ASP A 1 98 ? 9.553 -12.580 -11.751 1.00 62.56 98 ASP A C 1
ATOM 759 O O . ASP A 1 98 ? 8.942 -11.626 -12.222 1.00 62.56 98 ASP A O 1
ATOM 763 N N . GLU A 1 99 ? 9.852 -12.646 -10.450 1.00 67.81 99 GLU A N 1
ATOM 764 C CA . GLU A 1 99 ? 9.391 -11.657 -9.483 1.00 67.81 99 GLU A CA 1
ATOM 765 C C . GLU A 1 99 ? 10.409 -10.534 -9.255 1.00 67.81 99 GLU A C 1
ATOM 767 O O . GLU A 1 99 ? 11.631 -10.716 -9.285 1.00 67.81 99 GLU A O 1
ATOM 772 N N . VAL A 1 100 ? 9.889 -9.353 -8.942 1.00 68.31 100 VAL A N 1
ATOM 773 C CA . VAL A 1 100 ? 10.644 -8.207 -8.451 1.00 68.31 100 VAL A CA 1
ATOM 774 C C . VAL A 1 100 ? 10.047 -7.785 -7.113 1.00 68.31 100 VAL A C 1
ATOM 776 O O . VAL A 1 100 ? 8.858 -7.492 -7.002 1.00 68.31 100 VAL A O 1
ATOM 779 N N . THR A 1 101 ? 10.874 -7.748 -6.072 1.00 72.69 101 THR A N 1
ATOM 780 C CA . THR A 1 101 ? 10.482 -7.240 -4.758 1.00 72.69 101 THR A CA 1
ATOM 781 C C . THR A 1 101 ? 10.805 -5.760 -4.669 1.00 72.69 101 THR A C 1
ATOM 783 O O . THR A 1 101 ? 11.967 -5.362 -4.715 1.00 72.69 101 THR A O 1
ATOM 786 N N . LEU A 1 102 ? 9.764 -4.960 -4.486 1.00 74.06 102 LEU A N 1
ATOM 787 C CA . LEU A 1 102 ? 9.832 -3.550 -4.159 1.00 74.06 102 LEU A CA 1
ATOM 788 C C . LEU A 1 102 ? 9.698 -3.381 -2.642 1.00 74.06 102 LEU A C 1
ATOM 790 O O . LEU A 1 102 ? 8.644 -3.627 -2.058 1.00 74.06 102 LEU A O 1
ATOM 794 N N . THR A 1 103 ? 10.773 -2.947 -1.994 1.00 76.38 103 THR A N 1
ATOM 795 C CA . THR A 1 103 ? 10.768 -2.575 -0.579 1.00 76.38 103 THR A CA 1
ATOM 796 C C . THR A 1 103 ? 10.740 -1.066 -0.435 1.00 76.38 103 THR A C 1
ATOM 798 O O . THR A 1 103 ? 11.583 -0.367 -0.991 1.00 76.38 103 THR A O 1
ATOM 801 N N . VAL A 1 104 ? 9.798 -0.578 0.363 1.00 72.06 104 VAL A N 1
ATOM 802 C CA . VAL A 1 104 ? 9.547 0.841 0.562 1.00 72.06 104 VAL A CA 1
ATOM 803 C C . VAL A 1 104 ? 9.424 1.128 2.054 1.00 72.06 104 VAL A C 1
ATOM 805 O O . VAL A 1 104 ? 8.630 0.502 2.756 1.00 72.06 104 VAL A O 1
ATOM 808 N N . GLU A 1 105 ? 10.234 2.044 2.572 1.00 75.25 105 GLU A N 1
ATOM 809 C CA . GLU A 1 105 ? 10.172 2.475 3.971 1.00 75.25 105 GLU A CA 1
ATOM 810 C C . GLU A 1 105 ? 9.645 3.903 4.037 1.00 75.25 105 GLU A C 1
ATOM 812 O O . GLU A 1 105 ? 10.229 4.805 3.441 1.00 75.25 105 GLU A O 1
ATOM 817 N N . PHE A 1 106 ? 8.553 4.105 4.773 1.00 71.62 106 PHE A N 1
ATOM 818 C CA . PHE A 1 106 ? 7.883 5.396 4.881 1.00 71.62 106 PHE A CA 1
ATOM 819 C C . PHE A 1 106 ? 8.193 6.076 6.210 1.00 71.62 106 PHE A C 1
ATOM 821 O O . PHE A 1 106 ? 8.089 5.466 7.281 1.00 71.62 106 PHE A O 1
ATOM 828 N N . ALA A 1 107 ? 8.506 7.365 6.143 1.00 68.62 107 ALA A N 1
ATOM 829 C CA . ALA A 1 107 ? 8.604 8.266 7.284 1.00 68.62 107 ALA A CA 1
ATOM 830 C C . ALA A 1 107 ? 7.564 9.396 7.177 1.00 68.62 107 ALA A C 1
ATOM 832 O O . ALA A 1 107 ? 6.897 9.544 6.156 1.00 68.62 107 ALA A O 1
ATOM 833 N N . GLY A 1 108 ? 7.401 10.166 8.260 1.00 67.81 108 GLY A N 1
ATOM 834 C CA . GLY A 1 108 ? 6.510 11.334 8.270 1.00 67.81 108 GLY A CA 1
ATOM 835 C C . GLY A 1 108 ? 5.017 11.007 8.171 1.00 67.81 108 GLY A C 1
ATOM 836 O O . GLY A 1 108 ? 4.249 11.845 7.722 1.00 67.81 108 GLY A O 1
ATOM 837 N N . TYR A 1 109 ? 4.609 9.797 8.567 1.00 74.38 109 TYR A N 1
ATOM 838 C CA . TYR A 1 109 ? 3.226 9.326 8.456 1.00 74.38 109 TYR A CA 1
ATOM 839 C C . TYR A 1 109 ? 2.271 10.184 9.299 1.00 74.38 109 TYR A C 1
ATOM 841 O O . TYR A 1 109 ? 2.233 10.052 10.528 1.00 74.38 109 TYR A O 1
ATOM 849 N N . ASP A 1 110 ? 1.473 11.025 8.645 1.00 83.62 110 ASP A N 1
ATOM 850 C CA . ASP A 1 110 ? 0.361 11.713 9.292 1.00 83.62 110 ASP A CA 1
ATOM 851 C C . ASP A 1 110 ? -0.807 10.733 9.447 1.00 83.62 110 ASP A C 1
ATOM 853 O O . ASP A 1 110 ? -1.582 10.470 8.527 1.00 83.62 110 ASP A O 1
ATOM 857 N N . CYS A 1 111 ? -0.910 10.150 10.640 1.00 86.75 111 CYS A N 1
ATOM 858 C CA . CYS A 1 111 ? -1.944 9.167 10.945 1.00 86.75 111 CYS A CA 1
ATOM 859 C C . CYS A 1 111 ? -3.353 9.773 10.903 1.00 86.75 111 CYS A C 1
ATOM 861 O O . CYS A 1 111 ? -4.301 9.050 10.608 1.00 86.75 111 CYS A O 1
ATOM 863 N N . GLY A 1 112 ? -3.490 11.076 11.175 1.00 86.88 112 GLY A N 1
ATOM 864 C CA . GLY A 1 112 ? -4.765 11.776 11.077 1.00 86.88 112 GLY A CA 1
ATOM 865 C C . GLY A 1 112 ? -5.201 11.906 9.627 1.00 86.88 112 GLY A C 1
ATOM 866 O O . GLY A 1 112 ? -6.300 11.477 9.281 1.00 86.88 112 GLY A O 1
ATOM 867 N N . TYR A 1 113 ? -4.297 12.372 8.764 1.00 87.50 113 TYR A N 1
ATOM 868 C CA . TYR A 1 113 ? -4.553 12.441 7.327 1.00 87.50 113 TYR A CA 1
ATOM 869 C C . TYR A 1 113 ? -4.920 11.070 6.752 1.00 87.50 113 TYR A C 1
ATOM 871 O O . TYR A 1 113 ? -5.884 10.936 6.001 1.00 87.50 113 TYR A O 1
ATOM 879 N N . VAL A 1 114 ? -4.158 10.029 7.097 1.00 86.00 114 VAL A N 1
ATOM 880 C CA . VAL A 1 114 ? -4.405 8.677 6.580 1.00 86.00 114 VAL A CA 1
ATOM 881 C C . VAL A 1 114 ? -5.744 8.137 7.073 1.00 86.00 114 VAL A C 1
ATOM 883 O O . VAL A 1 114 ? -6.477 7.539 6.286 1.00 86.00 114 VAL A O 1
ATOM 886 N N . ALA A 1 115 ? -6.102 8.375 8.337 1.00 89.94 115 ALA A N 1
ATOM 887 C CA . ALA A 1 115 ? -7.422 8.018 8.842 1.00 89.94 115 ALA A CA 1
ATOM 888 C C . ALA A 1 115 ? -8.533 8.733 8.056 1.00 89.94 115 ALA A C 1
ATOM 890 O O . ALA A 1 115 ? -9.491 8.088 7.639 1.00 89.94 115 ALA A O 1
ATOM 891 N N . ASP A 1 116 ? -8.397 10.032 7.797 1.00 90.06 116 ASP A N 1
ATOM 892 C CA . ASP A 1 116 ? -9.462 10.833 7.187 1.00 90.06 116 ASP A CA 1
ATOM 893 C C . ASP A 1 116 ? -9.602 10.616 5.677 1.00 90.06 116 ASP A C 1
ATOM 895 O O . ASP A 1 116 ? -10.718 10.577 5.159 1.00 90.06 116 ASP A O 1
ATOM 899 N N . HIS A 1 117 ? -8.490 10.432 4.969 1.00 85.69 117 HIS A N 1
ATOM 900 C CA . HIS A 1 117 ? -8.480 10.457 3.507 1.00 85.69 117 HIS A CA 1
ATOM 901 C C . HIS A 1 117 ? -8.174 9.120 2.859 1.00 85.69 117 HIS A C 1
ATOM 903 O O . HIS A 1 117 ? -8.542 8.927 1.711 1.00 85.69 117 HIS A O 1
ATOM 909 N N . ILE A 1 118 ? -7.505 8.202 3.553 1.00 85.81 118 ILE A N 1
ATOM 910 C CA . ILE A 1 118 ? -6.944 7.007 2.916 1.00 85.81 118 ILE A CA 1
ATOM 911 C C . ILE A 1 118 ? -7.650 5.739 3.379 1.00 85.81 118 ILE A C 1
ATOM 913 O O . ILE A 1 118 ? -8.048 4.917 2.554 1.00 85.81 118 ILE A O 1
ATOM 917 N N . LEU A 1 119 ? -7.886 5.616 4.688 1.00 88.75 119 LEU A N 1
ATOM 918 C CA . LEU A 1 119 ? -8.675 4.536 5.271 1.00 88.75 119 LEU A CA 1
ATOM 919 C C . LEU A 1 119 ? -10.026 4.330 4.551 1.00 88.75 119 LEU A C 1
ATOM 921 O O . LEU A 1 119 ? -10.308 3.181 4.217 1.00 88.75 119 LEU A O 1
ATOM 925 N N . PRO A 1 120 ? -10.818 5.370 4.202 1.00 90.06 120 PRO A N 1
ATOM 926 C CA . PRO A 1 120 ? -12.110 5.187 3.532 1.00 90.06 120 PRO A CA 1
ATOM 927 C C . PRO A 1 120 ? -12.054 4.407 2.213 1.00 90.06 120 PRO A C 1
ATOM 929 O O . PRO A 1 120 ? -13.050 3.806 1.825 1.00 90.06 120 PRO A O 1
A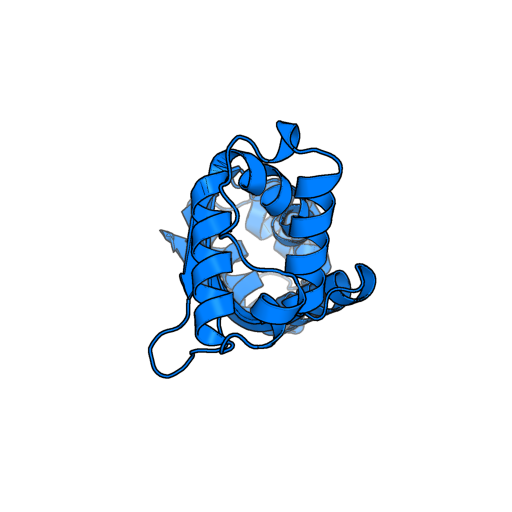TOM 932 N N . PHE A 1 121 ? -10.911 4.392 1.516 1.00 84.81 121 PHE A N 1
ATOM 933 C CA . PHE A 1 121 ? -10.798 3.727 0.215 1.00 84.81 121 PHE A CA 1
ATOM 934 C C . PHE A 1 121 ? -10.729 2.205 0.298 1.00 84.81 121 PHE A C 1
ATOM 936 O O . PHE A 1 121 ? -11.119 1.532 -0.657 1.00 84.81 121 PHE A O 1
ATOM 943 N N . TYR A 1 122 ? -10.199 1.665 1.396 1.00 85.06 122 TYR A N 1
ATOM 944 C CA . TYR A 1 122 ? -10.044 0.220 1.595 1.00 85.06 122 TYR A CA 1
ATOM 945 C C . TYR A 1 122 ? -10.743 -0.294 2.853 1.00 85.06 122 TYR A C 1
ATOM 947 O O . TYR A 1 122 ? -10.679 -1.489 3.141 1.00 85.06 122 TYR A O 1
ATOM 955 N N . TYR A 1 123 ? -11.374 0.590 3.623 1.00 89.62 123 TYR A N 1
ATOM 956 C CA . TYR A 1 123 ? -12.053 0.215 4.846 1.00 89.62 123 TYR A CA 1
ATOM 957 C C . TYR A 1 123 ? -13.294 -0.625 4.563 1.00 89.62 123 TYR A C 1
ATOM 959 O O . TYR A 1 123 ? -14.149 -0.268 3.755 1.00 89.62 123 TYR A O 1
ATOM 967 N N . MET A 1 124 ? -13.411 -1.723 5.300 1.00 89.00 124 MET A N 1
ATOM 968 C CA . MET A 1 124 ? -14.603 -2.555 5.335 1.00 89.00 124 MET A CA 1
ATOM 969 C C . MET A 1 124 ? -14.957 -2.806 6.795 1.00 89.00 124 MET A C 1
ATOM 971 O O . MET A 1 124 ? -14.144 -3.371 7.530 1.00 89.00 124 MET A O 1
ATOM 975 N N . GLU A 1 125 ? -16.166 -2.433 7.208 1.00 92.19 125 GLU A N 1
ATOM 976 C CA . GLU A 1 125 ? -16.633 -2.566 8.597 1.00 92.19 125 GLU A CA 1
ATOM 977 C C . GLU A 1 125 ? -16.493 -4.004 9.126 1.00 92.19 125 GLU A C 1
ATOM 979 O O . GLU A 1 125 ? -15.991 -4.221 10.227 1.00 92.19 125 GLU A O 1
ATOM 984 N N . ALA A 1 126 ? -16.780 -5.009 8.290 1.00 91.56 126 ALA A N 1
ATOM 985 C CA . ALA A 1 126 ? -16.613 -6.425 8.634 1.00 91.56 126 ALA A CA 1
ATOM 986 C C . ALA A 1 126 ? -15.169 -6.810 9.025 1.00 91.56 126 ALA A C 1
ATOM 988 O O . ALA A 1 126 ? -14.950 -7.796 9.727 1.00 91.56 126 ALA A O 1
ATOM 989 N N . THR A 1 127 ? -14.172 -6.040 8.581 1.00 91.44 127 THR A N 1
ATOM 990 C CA . THR A 1 127 ? -12.752 -6.268 8.893 1.00 91.44 127 THR A CA 1
ATOM 991 C C . THR A 1 127 ? -12.275 -5.501 10.124 1.00 91.44 127 THR A C 1
ATOM 993 O O . THR A 1 127 ? -11.183 -5.774 10.631 1.00 91.44 127 THR A O 1
ATOM 996 N N . ALA A 1 128 ? -13.085 -4.571 10.638 1.00 93.00 128 ALA A N 1
ATOM 997 C CA . ALA A 1 128 ? -12.728 -3.706 11.754 1.00 93.00 128 ALA A CA 1
ATOM 998 C C . ALA A 1 128 ? -12.329 -4.473 13.026 1.00 93.00 128 ALA A C 1
ATOM 1000 O O . ALA A 1 128 ? -11.248 -4.190 13.555 1.00 93.00 128 ALA A O 1
ATOM 1001 N N . PRO A 1 129 ? -13.071 -5.510 13.474 1.00 92.19 129 PRO A N 1
ATOM 1002 C CA . PRO A 1 129 ? -12.693 -6.270 14.667 1.00 92.19 129 PRO A CA 1
ATOM 1003 C C . PRO A 1 129 ? -11.302 -6.910 14.560 1.00 92.19 129 PRO A C 1
ATOM 1005 O O . PRO A 1 129 ? -10.547 -6.953 15.534 1.00 92.19 129 PRO A O 1
ATOM 1008 N N . ALA A 1 130 ? -10.916 -7.359 13.360 1.00 91.06 130 ALA A N 1
ATOM 1009 C CA . ALA A 1 130 ? -9.637 -8.025 13.139 1.00 91.06 130 ALA A CA 1
ATOM 1010 C C . ALA A 1 130 ? -8.440 -7.087 13.366 1.00 91.06 130 ALA A C 1
ATOM 1012 O O . ALA A 1 130 ? -7.412 -7.517 13.906 1.00 91.06 130 ALA A O 1
ATOM 1013 N N . PHE A 1 131 ? -8.551 -5.804 12.997 1.00 93.00 131 PHE A N 1
ATOM 1014 C CA . PHE A 1 131 ? -7.452 -4.858 13.189 1.00 93.00 131 PHE A CA 1
ATOM 1015 C C . PHE A 1 131 ? -7.545 -4.052 14.487 1.00 93.00 131 PHE A C 1
ATOM 1017 O O . PHE A 1 131 ? -6.507 -3.873 15.125 1.00 93.00 131 PHE A O 1
ATOM 1024 N N . LEU A 1 132 ? -8.740 -3.663 14.935 1.00 94.00 132 LEU A N 1
ATOM 1025 C CA . LEU A 1 132 ? -8.931 -2.911 16.183 1.00 94.00 132 LEU A CA 1
ATOM 1026 C C . LEU A 1 132 ? -8.548 -3.732 17.422 1.00 94.00 132 LEU A C 1
ATOM 1028 O O . LEU A 1 132 ? -7.996 -3.186 18.375 1.00 94.00 132 LEU A O 1
ATOM 1032 N N . GLY A 1 133 ? -8.719 -5.056 17.354 1.00 87.94 133 GLY A N 1
ATOM 1033 C CA . GLY A 1 133 ? -8.338 -5.969 18.425 1.00 87.94 133 GLY A CA 1
ATOM 1034 C C . GLY A 1 133 ? -9.363 -6.036 19.564 1.00 87.94 133 GLY A C 1
ATOM 1035 O O . GLY A 1 133 ? -10.335 -5.286 19.578 1.00 87.94 133 GLY A O 1
ATOM 1036 N N . PRO A 1 134 ? -9.150 -6.950 20.525 1.00 86.25 134 PRO A N 1
ATOM 1037 C CA . PRO A 1 134 ? -10.147 -7.297 21.542 1.00 86.25 134 PRO A CA 1
ATOM 1038 C C . PRO A 1 134 ? -10.393 -6.194 22.578 1.00 86.25 134 PRO A C 1
ATOM 1040 O O . PRO A 1 134 ? -11.382 -6.231 23.296 1.00 86.25 134 PRO A O 1
ATOM 1043 N N . GLU A 1 135 ? -9.489 -5.222 22.680 1.00 85.50 135 GLU A N 1
ATOM 1044 C CA . GLU A 1 135 ? -9.583 -4.117 23.639 1.00 85.50 135 GLU A CA 1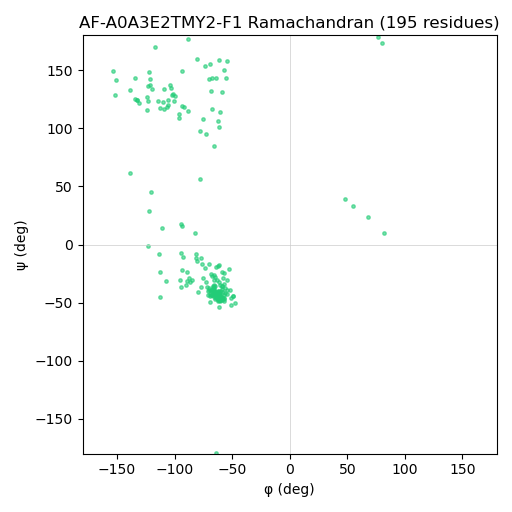
ATOM 1045 C C . GLU A 1 135 ? -10.532 -3.007 23.162 1.00 85.50 135 GLU A C 1
ATOM 1047 O O . GLU A 1 135 ? -10.912 -2.125 23.933 1.00 85.50 135 GLU A O 1
ATOM 1052 N N . TYR A 1 136 ? -10.908 -3.031 21.880 1.00 91.06 136 TYR A N 1
ATOM 1053 C CA . TYR A 1 136 ? -11.828 -2.069 21.300 1.00 91.06 136 TYR A CA 1
ATOM 1054 C C . TYR A 1 136 ? -13.276 -2.538 21.454 1.00 91.06 136 TYR A C 1
ATOM 1056 O O . TYR A 1 136 ? -13.686 -3.519 20.841 1.00 91.06 136 TYR A O 1
ATOM 1064 N N . ASN A 1 137 ? -14.057 -1.786 22.230 1.00 89.19 137 ASN A N 1
ATOM 1065 C CA . ASN A 1 137 ? -15.481 -2.050 22.475 1.00 89.19 137 ASN A CA 1
ATOM 1066 C C . ASN A 1 137 ? -16.403 -0.992 21.836 1.00 89.19 137 ASN A C 1
ATOM 1068 O O . ASN A 1 137 ? -17.562 -0.866 22.223 1.00 89.19 137 ASN A O 1
ATOM 1072 N N . GLY A 1 138 ? -15.872 -0.173 20.923 1.00 91.81 138 GLY A N 1
ATOM 1073 C CA . GLY A 1 138 ? -16.618 0.902 20.271 1.00 91.81 138 GLY A CA 1
ATOM 1074 C C . GLY A 1 138 ? -17.346 0.458 18.995 1.00 91.81 138 GLY A C 1
ATOM 1075 O O . GLY A 1 138 ? -17.203 -0.689 18.565 1.00 91.81 138 GLY A O 1
ATOM 1076 N N . PRO A 1 139 ? -18.112 1.368 18.371 1.00 95.50 139 PRO A N 1
ATOM 1077 C CA . PRO A 1 139 ? -18.765 1.110 17.093 1.00 95.50 139 PRO A CA 1
ATOM 1078 C C . PRO A 1 139 ? -17.763 0.873 15.959 1.00 95.50 139 PRO A C 1
ATOM 1080 O O . PRO A 1 139 ? -16.726 1.524 15.871 1.00 95.50 139 PRO A O 1
ATOM 1083 N N . THR A 1 140 ? -18.096 -0.033 15.049 1.00 95.75 140 THR A N 1
ATOM 1084 C CA . THR A 1 140 ? -17.268 -0.366 13.885 1.00 95.75 140 THR A CA 1
ATOM 1085 C C . THR A 1 140 ? -17.651 0.414 12.635 1.00 95.75 140 THR A C 1
ATOM 1087 O O . THR A 1 140 ? -17.269 0.020 11.545 1.00 95.75 140 THR A O 1
ATOM 1090 N N . ASP A 1 141 ? -18.385 1.517 12.743 1.00 95.75 141 ASP A N 1
ATOM 1091 C CA . ASP A 1 141 ? -18.582 2.387 11.590 1.00 95.75 141 ASP A CA 1
ATOM 1092 C C . ASP A 1 141 ? -17.293 3.176 11.289 1.00 95.75 141 ASP A C 1
ATOM 1094 O O . ASP A 1 141 ? -16.467 3.442 12.171 1.00 95.75 141 ASP A O 1
ATOM 1098 N N . LEU A 1 142 ? -17.116 3.566 10.023 1.00 94.75 142 LEU A N 1
ATOM 1099 C CA . LEU A 1 142 ? -15.907 4.251 9.559 1.00 94.75 142 LEU A CA 1
ATOM 1100 C C . LEU A 1 142 ? -15.592 5.505 10.390 1.00 94.75 142 LEU A C 1
ATOM 1102 O O . LEU A 1 142 ? -14.434 5.703 10.755 1.00 94.75 142 LEU A O 1
ATOM 1106 N N . ALA A 1 143 ? -16.594 6.323 10.724 1.00 95.88 143 ALA A N 1
ATOM 1107 C CA . ALA A 1 143 ? -16.377 7.574 11.446 1.00 95.88 143 ALA A CA 1
ATOM 1108 C C . ALA A 1 143 ? -15.885 7.318 12.880 1.00 95.88 143 ALA A C 1
ATOM 1110 O O . ALA A 1 143 ? -14.920 7.947 13.329 1.00 95.88 143 ALA A O 1
ATOM 1111 N N . SER A 1 144 ? -16.481 6.348 13.577 1.00 96.06 144 SER A N 1
ATOM 1112 C CA . SER A 1 144 ? -16.037 5.925 14.912 1.00 96.06 144 SER A CA 1
ATOM 1113 C C . SER A 1 144 ? -14.613 5.374 14.900 1.00 96.06 144 SER A C 1
ATOM 1115 O O . SER A 1 144 ? -13.802 5.703 15.771 1.00 96.06 144 SER A O 1
ATOM 1117 N N . VAL A 1 145 ? -14.266 4.583 13.885 1.00 96.12 145 VAL A N 1
ATOM 1118 C CA . VAL A 1 145 ? -12.914 4.038 13.721 1.00 96.12 145 VAL A CA 1
ATOM 1119 C C . VAL A 1 145 ? -11.891 5.133 13.421 1.00 96.12 145 VAL A C 1
ATOM 1121 O O . VAL A 1 145 ? -10.815 5.146 14.025 1.00 96.12 145 VAL A O 1
ATOM 1124 N N . GLN A 1 146 ? -12.219 6.078 12.538 1.00 95.75 146 GLN A N 1
ATOM 1125 C CA . GLN A 1 146 ? -11.372 7.236 12.244 1.00 95.75 146 GLN A CA 1
ATOM 1126 C C . GLN A 1 146 ? -11.105 8.056 13.508 1.00 95.75 146 GLN A C 1
ATOM 1128 O O . GLN A 1 146 ? -9.954 8.380 13.809 1.00 95.75 146 GLN A O 1
ATOM 1133 N N . ALA A 1 147 ? -12.151 8.355 14.282 1.00 95.88 147 ALA A N 1
ATOM 1134 C CA . ALA A 1 147 ? -12.026 9.070 15.547 1.00 95.88 147 ALA A CA 1
ATOM 1135 C C . ALA A 1 147 ? -11.161 8.299 16.555 1.00 95.88 147 ALA A C 1
ATOM 1137 O O . ALA A 1 147 ? -10.279 8.885 17.184 1.00 95.88 147 ALA A O 1
ATOM 1138 N N . TYR A 1 148 ? -11.355 6.980 16.662 1.00 95.44 148 TYR A N 1
ATOM 1139 C CA . TYR A 1 148 ? -10.566 6.138 17.557 1.00 95.44 148 TYR A CA 1
ATOM 1140 C C . TYR A 1 148 ? -9.075 6.164 17.216 1.00 95.44 148 TYR A C 1
ATOM 1142 O O . TYR A 1 148 ? -8.263 6.374 18.117 1.00 95.44 148 TYR A O 1
ATOM 1150 N N . ILE A 1 149 ? -8.715 5.997 15.936 1.00 94.50 149 ILE A N 1
ATOM 1151 C CA . ILE A 1 149 ? -7.319 6.043 15.467 1.00 94.50 149 ILE A CA 1
ATOM 1152 C C . ILE A 1 149 ? -6.690 7.399 15.797 1.00 94.50 149 ILE A C 1
ATOM 1154 O O . ILE A 1 149 ? -5.587 7.436 16.340 1.00 94.50 149 ILE A O 1
ATOM 1158 N N . LYS A 1 150 ? -7.401 8.501 15.524 1.00 94.19 150 LYS A N 1
ATOM 1159 C CA . LYS A 1 150 ? -6.924 9.869 15.786 1.00 94.19 150 LYS A CA 1
ATOM 1160 C C . LYS A 1 150 ? -6.756 10.186 17.272 1.00 94.19 150 LYS A C 1
ATOM 1162 O O . LYS A 1 150 ? -5.943 11.036 17.616 1.00 94.19 150 LYS A O 1
ATOM 1167 N N . ALA A 1 151 ? -7.497 9.506 18.142 1.00 94.44 151 ALA A N 1
ATOM 1168 C CA . ALA A 1 151 ? -7.382 9.662 19.588 1.00 94.44 151 ALA A CA 1
ATOM 1169 C C . ALA A 1 151 ? -6.215 8.869 20.207 1.00 94.44 151 ALA A C 1
ATOM 1171 O O . ALA A 1 151 ? -5.908 9.066 21.382 1.00 94.44 151 ALA A O 1
ATOM 1172 N N . GLN A 1 152 ? -5.581 7.954 19.462 1.00 93.62 152 GLN A N 1
ATOM 1173 C CA . GLN A 1 152 ? -4.450 7.184 19.979 1.00 93.62 152 GLN A CA 1
ATOM 1174 C C . GLN A 1 152 ? -3.145 7.985 19.933 1.00 93.62 152 GLN A C 1
ATOM 1176 O O . GLN A 1 152 ? -2.979 8.913 19.142 1.00 93.62 152 GLN A O 1
ATOM 1181 N N . ASP A 1 153 ? -2.165 7.561 20.734 1.00 92.88 153 ASP A N 1
ATOM 1182 C CA . ASP A 1 153 ? -0.793 8.014 20.547 1.00 92.88 153 ASP A CA 1
ATOM 1183 C C . ASP A 1 153 ? -0.261 7.601 19.165 1.00 92.88 153 ASP A C 1
ATOM 1185 O O . ASP A 1 153 ? -0.724 6.642 18.540 1.00 92.88 153 ASP A O 1
ATOM 1189 N N . HIS A 1 154 ? 0.767 8.307 18.698 1.00 87.88 154 HIS A N 1
ATOM 1190 C CA . HIS A 1 154 ? 1.302 8.123 17.354 1.00 87.88 154 HIS A CA 1
ATOM 1191 C C . HIS A 1 154 ? 1.735 6.678 17.045 1.00 87.88 154 HIS A C 1
ATOM 1193 O O . HIS A 1 154 ? 1.534 6.209 15.925 1.00 87.88 154 HIS A O 1
ATOM 1199 N N . LYS A 1 155 ? 2.310 5.942 18.010 1.00 89.00 155 LYS A N 1
ATOM 1200 C CA . LYS A 1 155 ? 2.762 4.561 17.769 1.00 89.00 155 LYS A CA 1
ATOM 1201 C C . LYS A 1 155 ? 1.572 3.627 17.609 1.00 89.00 155 LYS A C 1
ATOM 1203 O O . LYS A 1 155 ? 1.564 2.795 16.700 1.00 89.00 155 LYS A O 1
ATOM 1208 N N . LYS A 1 156 ? 0.561 3.771 18.463 1.00 90.88 156 LYS A N 1
ATOM 1209 C CA . LYS A 1 156 ? -0.647 2.950 18.386 1.00 90.88 156 LYS A CA 1
ATOM 1210 C C . LYS A 1 156 ? -1.497 3.297 17.161 1.00 90.88 156 LYS A C 1
ATOM 1212 O O . LYS A 1 156 ? -1.986 2.382 16.503 1.00 90.88 156 LYS A O 1
ATOM 1217 N N . ALA A 1 157 ? -1.587 4.569 16.777 1.00 90.81 157 ALA A N 1
ATOM 1218 C CA . ALA A 1 157 ? -2.227 4.984 15.528 1.00 90.81 157 ALA A CA 1
ATOM 1219 C C . ALA A 1 157 ? -1.529 4.372 14.298 1.00 90.81 157 ALA A C 1
ATOM 1221 O O . ALA A 1 157 ? -2.190 3.749 13.463 1.00 90.81 157 ALA A O 1
ATOM 1222 N N . GLN A 1 158 ? -0.190 4.444 14.229 1.00 87.94 158 GLN A N 1
ATOM 1223 C CA . GLN A 1 158 ? 0.589 3.768 13.180 1.00 87.94 158 GLN A CA 1
ATOM 1224 C C . GLN A 1 158 ? 0.320 2.261 13.148 1.00 87.94 158 GLN A C 1
ATOM 1226 O O . GLN A 1 158 ? 0.179 1.681 12.070 1.00 87.94 158 GLN A O 1
ATOM 1231 N N . PHE A 1 159 ? 0.232 1.627 14.321 1.00 90.00 159 PHE A N 1
ATOM 1232 C CA . PHE A 1 159 ? -0.055 0.201 14.422 1.00 90.00 159 PHE A CA 1
ATOM 1233 C C . PHE A 1 159 ? -1.425 -0.166 13.862 1.00 90.00 159 PHE A C 1
ATOM 1235 O O . PHE A 1 159 ? -1.528 -1.080 13.041 1.00 90.00 159 PHE A O 1
ATOM 1242 N N . LEU A 1 160 ? -2.464 0.564 14.261 1.00 91.88 160 LEU A N 1
ATOM 1243 C CA . LEU A 1 160 ? -3.828 0.331 13.797 1.00 91.88 160 LEU A CA 1
ATOM 1244 C C . LEU A 1 160 ? -3.949 0.521 12.283 1.00 91.88 160 LEU A C 1
ATOM 1246 O O . LEU A 1 160 ? -4.538 -0.327 11.616 1.00 91.88 160 LEU A O 1
ATOM 1250 N N . ILE A 1 161 ? -3.324 1.563 11.727 1.00 89.19 161 ILE A N 1
ATOM 1251 C CA . ILE A 1 161 ? -3.293 1.810 10.280 1.00 89.19 161 ILE A CA 1
ATOM 1252 C C . ILE A 1 161 ? -2.597 0.656 9.552 1.00 89.19 161 ILE A C 1
ATOM 1254 O O . ILE A 1 161 ? -3.199 0.035 8.674 1.00 89.19 161 ILE A O 1
ATOM 1258 N N . ALA A 1 162 ? -1.372 0.295 9.949 1.00 87.88 162 ALA A N 1
ATOM 1259 C CA . ALA A 1 162 ? -0.628 -0.791 9.309 1.00 87.88 162 ALA A CA 1
ATOM 1260 C C . ALA A 1 162 ? -1.383 -2.130 9.382 1.00 87.88 162 ALA A C 1
ATOM 1262 O O . ALA A 1 162 ? -1.391 -2.906 8.420 1.00 87.88 162 ALA A O 1
ATOM 1263 N N . LYS A 1 163 ? -2.058 -2.397 10.505 1.00 90.75 163 LYS A N 1
ATOM 1264 C CA . LYS A 1 163 ? -2.869 -3.601 10.690 1.00 90.75 163 LYS A CA 1
ATOM 1265 C C . LYS A 1 163 ? -4.141 -3.565 9.840 1.00 90.75 163 LYS A C 1
ATOM 1267 O O . LYS A 1 163 ? -4.461 -4.577 9.223 1.00 90.75 163 LYS A O 1
ATOM 1272 N N . SER A 1 164 ? -4.812 -2.418 9.727 1.00 90.25 164 SER A N 1
ATOM 1273 C CA . SER A 1 164 ? -5.996 -2.257 8.870 1.00 90.25 164 SER A CA 1
ATOM 1274 C C . SER A 1 164 ? -5.675 -2.523 7.396 1.00 90.25 164 SER A C 1
ATOM 1276 O O . SER A 1 164 ? -6.377 -3.292 6.738 1.00 90.25 164 SER A O 1
ATOM 1278 N N . MET A 1 165 ? -4.549 -2.001 6.903 1.00 87.00 165 MET A N 1
ATOM 1279 C CA . MET A 1 165 ? -4.062 -2.274 5.552 1.00 87.00 165 MET A CA 1
ATOM 1280 C C . MET A 1 165 ? -3.639 -3.740 5.386 1.00 87.00 165 MET A C 1
ATOM 1282 O O . MET A 1 165 ? -3.864 -4.333 4.338 1.00 87.00 165 MET A O 1
ATOM 1286 N N . SER A 1 166 ? -3.059 -4.358 6.422 1.00 88.88 166 SER A N 1
ATOM 1287 C CA . SER A 1 166 ? -2.665 -5.775 6.385 1.00 88.88 166 SER A CA 1
ATOM 1288 C C . SER A 1 166 ? -3.866 -6.711 6.266 1.00 88.88 166 SER A C 1
ATOM 1290 O O . SER A 1 166 ? -3.812 -7.681 5.511 1.00 88.88 166 SER A O 1
ATOM 1292 N N . VAL A 1 167 ? -4.951 -6.418 6.989 1.00 90.75 167 VAL A N 1
ATOM 1293 C CA . VAL A 1 167 ? -6.205 -7.177 6.896 1.00 90.75 167 VAL A CA 1
ATOM 1294 C C . VAL A 1 167 ? -6.848 -6.984 5.519 1.00 90.75 167 VAL A C 1
ATOM 1296 O O . VAL A 1 167 ? -7.334 -7.946 4.932 1.00 90.75 167 VAL A O 1
ATOM 1299 N N . ASN A 1 168 ? -6.751 -5.779 4.949 1.00 87.88 168 ASN A N 1
ATOM 1300 C CA . ASN A 1 168 ? -7.317 -5.437 3.64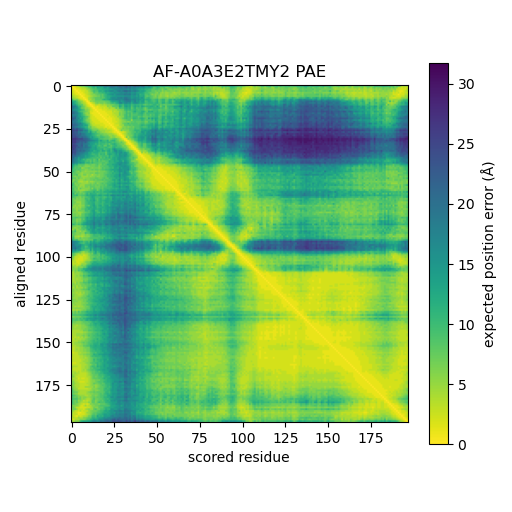0 1.00 87.88 168 ASN A CA 1
ATOM 1301 C C . ASN A 1 168 ? -6.327 -5.589 2.468 1.00 87.88 168 ASN A C 1
ATOM 1303 O O . ASN A 1 168 ? -6.572 -5.097 1.366 1.00 87.88 168 ASN A O 1
ATOM 1307 N N . LYS A 1 169 ? -5.207 -6.298 2.663 1.00 88.25 169 LYS A N 1
ATOM 1308 C CA . LYS A 1 169 ? -4.110 -6.343 1.682 1.00 88.25 169 LYS A CA 1
ATOM 1309 C C . LYS A 1 169 ? -4.534 -6.872 0.314 1.00 88.25 169 LYS A C 1
ATOM 1311 O O . LYS A 1 169 ? -4.043 -6.381 -0.690 1.00 88.25 169 LYS A O 1
ATOM 1316 N N . ALA A 1 170 ? -5.448 -7.843 0.258 1.00 87.12 170 ALA A N 1
ATOM 1317 C CA . ALA A 1 170 ? -5.932 -8.399 -1.007 1.00 87.12 170 ALA A CA 1
ATOM 1318 C C . ALA A 1 170 ? -6.647 -7.336 -1.850 1.00 87.12 170 ALA A C 1
ATOM 1320 O O . ALA A 1 170 ? -6.376 -7.204 -3.040 1.00 87.12 170 ALA A O 1
ATOM 1321 N N . TYR A 1 171 ? -7.491 -6.526 -1.211 1.00 86.19 171 TYR A N 1
ATOM 1322 C CA . TYR A 1 171 ? -8.164 -5.413 -1.866 1.00 86.19 171 TYR A CA 1
ATOM 1323 C C . TYR A 1 171 ? -7.162 -4.356 -2.348 1.00 86.19 171 TYR A C 1
ATOM 1325 O O . TYR A 1 171 ? -7.226 -3.931 -3.497 1.00 86.19 171 TYR A O 1
ATOM 1333 N N . ILE A 1 172 ? -6.183 -3.994 -1.513 1.00 83.75 172 ILE A N 1
ATOM 1334 C CA . ILE A 1 172 ? -5.132 -3.033 -1.884 1.00 83.75 172 ILE A CA 1
ATOM 1335 C C . ILE A 1 172 ? -4.308 -3.542 -3.078 1.00 83.75 172 ILE A C 1
ATOM 1337 O O . ILE A 1 172 ? -4.029 -2.783 -4.004 1.00 83.75 172 ILE A O 1
ATOM 1341 N N . MET A 1 173 ? -3.946 -4.829 -3.090 1.00 85.75 173 MET A N 1
ATOM 1342 C CA . MET A 1 173 ? -3.241 -5.445 -4.219 1.00 85.75 173 MET A CA 1
ATOM 1343 C C . MET A 1 173 ? -4.078 -5.401 -5.501 1.00 85.75 173 MET A C 1
ATOM 1345 O O . MET A 1 173 ? -3.540 -5.111 -6.565 1.00 85.75 173 MET A O 1
ATOM 1349 N N . ASN A 1 174 ? -5.386 -5.650 -5.426 1.00 85.44 174 ASN A N 1
ATOM 1350 C CA . ASN A 1 174 ? -6.271 -5.542 -6.589 1.00 85.44 174 ASN A CA 1
ATOM 1351 C C . ASN A 1 174 ? -6.380 -4.096 -7.081 1.00 85.44 174 ASN A C 1
ATOM 1353 O O . ASN A 1 174 ? -6.198 -3.848 -8.267 1.00 85.44 174 ASN A O 1
ATOM 1357 N N . LEU A 1 175 ? -6.552 -3.136 -6.169 1.00 80.56 175 LEU A N 1
ATOM 1358 C CA . LEU A 1 175 ? -6.598 -1.713 -6.499 1.00 80.56 175 LEU A CA 1
ATOM 1359 C C . LEU A 1 175 ? -5.325 -1.252 -7.225 1.00 80.56 175 LEU A C 1
ATOM 1361 O O . LEU A 1 175 ? -5.412 -0.537 -8.221 1.00 80.56 175 LEU A O 1
ATOM 1365 N N . LEU A 1 176 ? -4.147 -1.684 -6.761 1.00 77.19 176 LEU A N 1
ATOM 1366 C CA . LEU A 1 176 ? -2.866 -1.412 -7.424 1.00 77.19 176 LEU A CA 1
ATOM 1367 C C . LEU A 1 176 ? -2.836 -1.955 -8.856 1.00 77.19 176 LEU A C 1
ATOM 1369 O O . LEU A 1 176 ? -2.437 -1.247 -9.780 1.00 77.19 176 LEU A O 1
ATOM 1373 N N . GLN A 1 177 ? -3.273 -3.199 -9.043 1.00 81.44 177 GLN A N 1
ATOM 1374 C CA . GLN A 1 177 ? -3.303 -3.842 -10.356 1.00 81.44 177 GLN A CA 1
ATOM 1375 C C . GLN A 1 177 ? -4.310 -3.168 -11.295 1.00 81.44 177 GLN A C 1
ATOM 1377 O O . GLN A 1 177 ? -4.002 -2.948 -12.463 1.00 81.44 177 GLN A O 1
ATOM 1382 N N . ASP A 1 178 ? -5.483 -2.774 -10.801 1.00 80.31 178 ASP A N 1
ATOM 1383 C CA . ASP A 1 178 ? -6.502 -2.094 -11.604 1.00 80.31 178 ASP A CA 1
ATOM 1384 C C . ASP A 1 178 ? -6.058 -0.685 -12.011 1.00 80.31 178 ASP A C 1
ATOM 1386 O O . ASP A 1 178 ? -6.230 -0.284 -13.163 1.00 80.31 178 ASP A O 1
ATOM 1390 N N . LYS A 1 179 ? -5.401 0.054 -11.108 1.00 71.19 179 LYS A N 1
ATOM 1391 C CA . LYS A 1 179 ? -4.781 1.346 -11.438 1.00 71.19 179 LYS A CA 1
ATOM 1392 C C . LYS A 1 179 ? -3.671 1.195 -12.478 1.00 71.19 179 LYS A C 1
ATOM 1394 O O . LYS A 1 179 ? -3.598 2.009 -13.395 1.00 71.19 179 LYS A O 1
ATOM 1399 N N . ALA A 1 180 ? -2.852 0.149 -12.381 1.00 67.12 180 ALA A N 1
ATOM 1400 C CA . ALA A 1 180 ? -1.831 -0.144 -13.382 1.00 67.12 180 ALA A CA 1
ATOM 1401 C C . ALA A 1 180 ? -2.450 -0.473 -14.749 1.00 67.12 180 ALA A C 1
ATOM 1403 O O . ALA A 1 180 ? -2.012 0.076 -15.757 1.00 67.12 180 ALA A O 1
ATOM 1404 N N . LYS A 1 181 ? -3.524 -1.274 -14.790 1.00 74.62 181 LYS A N 1
ATOM 1405 C CA . LYS A 1 181 ? -4.261 -1.565 -16.031 1.00 74.62 181 LYS A CA 1
ATOM 1406 C C . LYS A 1 181 ? -4.825 -0.307 -16.688 1.00 74.62 181 LYS A C 1
ATOM 1408 O O . LYS A 1 181 ? -4.750 -0.194 -17.906 1.00 74.62 181 LYS A O 1
ATOM 1413 N N . LEU A 1 182 ? -5.354 0.642 -15.910 1.00 70.38 182 LEU A N 1
ATOM 1414 C CA . LEU A 1 182 ? -5.816 1.939 -16.431 1.00 70.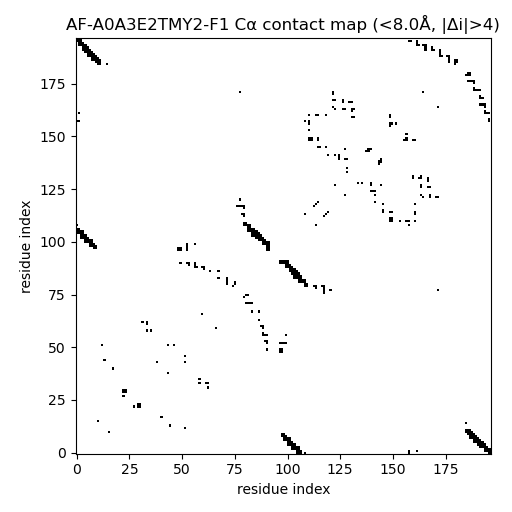38 182 LEU A CA 1
ATOM 1415 C C . LEU A 1 182 ? -4.677 2.768 -17.039 1.00 70.38 182 LEU A C 1
ATOM 1417 O O . LEU A 1 182 ? -4.901 3.507 -17.990 1.00 70.38 182 LEU A O 1
ATOM 1421 N N . ALA A 1 183 ? -3.458 2.617 -16.521 1.00 61.81 183 ALA A N 1
ATOM 1422 C CA . ALA A 1 183 ? -2.242 3.174 -17.113 1.00 61.81 183 ALA A CA 1
ATOM 1423 C C . ALA A 1 183 ? -1.669 2.295 -18.244 1.00 61.81 183 ALA A C 1
ATOM 1425 O O . ALA A 1 183 ? -0.546 2.515 -18.694 1.00 61.81 183 ALA A O 1
ATOM 1426 N N . GLU A 1 184 ? -2.422 1.282 -18.688 1.00 64.75 184 GLU A N 1
ATOM 1427 C CA . GLU A 1 184 ? -2.031 0.285 -19.683 1.00 64.75 184 GLU A CA 1
ATOM 1428 C C . GLU A 1 184 ? -0.727 -0.462 -19.347 1.00 64.75 184 GLU A C 1
ATOM 1430 O O . GLU A 1 184 ? 0.056 -0.820 -20.238 1.00 64.75 184 GLU A O 1
ATOM 1435 N N . ILE A 1 185 ? -0.482 -0.673 -18.056 1.00 63.00 185 ILE A N 1
ATOM 1436 C CA . ILE A 1 185 ? 0.626 -1.456 -17.520 1.00 63.00 185 ILE A CA 1
ATOM 1437 C C . ILE A 1 185 ? 0.048 -2.775 -17.017 1.00 63.00 185 ILE A C 1
ATOM 1439 O O . ILE A 1 185 ? -0.788 -2.806 -16.114 1.00 63.00 185 ILE A O 1
ATOM 1443 N N . GLU A 1 186 ? 0.516 -3.885 -17.580 1.00 67.50 186 GLU A N 1
ATOM 1444 C CA . GLU A 1 186 ? 0.230 -5.199 -17.015 1.00 67.50 186 GLU A CA 1
ATOM 1445 C C . GLU A 1 186 ? 1.097 -5.373 -15.768 1.00 67.50 186 GLU A C 1
ATOM 1447 O O . GLU A 1 186 ? 2.319 -5.487 -15.867 1.00 67.50 186 GLU A O 1
ATOM 1452 N N . LEU A 1 187 ? 0.458 -5.313 -14.602 1.00 71.12 187 LEU A N 1
ATOM 1453 C CA . LEU A 1 187 ? 1.078 -5.479 -13.296 1.00 71.12 187 LEU A CA 1
ATOM 1454 C C . LEU A 1 187 ? 0.359 -6.611 -12.570 1.00 71.12 187 LEU A C 1
ATOM 1456 O O . LEU A 1 187 ? -0.859 -6.550 -12.405 1.00 71.12 187 LEU A O 1
ATOM 1460 N N . GLN A 1 188 ? 1.116 -7.594 -12.094 1.00 76.81 188 GLN A N 1
ATOM 1461 C CA . GLN A 1 188 ? 0.628 -8.613 -11.176 1.00 76.81 188 GLN A CA 1
ATOM 1462 C C . GLN A 1 188 ? 1.298 -8.438 -9.818 1.00 76.81 188 GLN A C 1
ATOM 1464 O O . GLN A 1 188 ? 2.518 -8.559 -9.691 1.00 76.81 188 GLN A O 1
ATOM 1469 N N . VAL A 1 189 ? 0.500 -8.157 -8.791 1.00 80.50 189 VAL A N 1
ATOM 1470 C CA . VAL A 1 189 ? 0.985 -8.054 -7.413 1.00 80.50 189 VAL A CA 1
ATOM 1471 C C . VAL A 1 189 ? 0.743 -9.389 -6.718 1.00 80.50 189 VAL A C 1
ATOM 1473 O O . VAL A 1 189 ? -0.395 -9.742 -6.419 1.00 80.50 189 VAL A O 1
ATOM 1476 N N . ASN A 1 190 ? 1.821 -10.123 -6.448 1.00 79.81 190 ASN A N 1
ATOM 1477 C CA . ASN A 1 190 ? 1.760 -11.463 -5.862 1.00 79.81 190 ASN A CA 1
ATOM 1478 C C . ASN A 1 190 ? 1.677 -11.422 -4.337 1.00 79.81 190 ASN A C 1
ATOM 1480 O O . ASN A 1 190 ? 1.101 -12.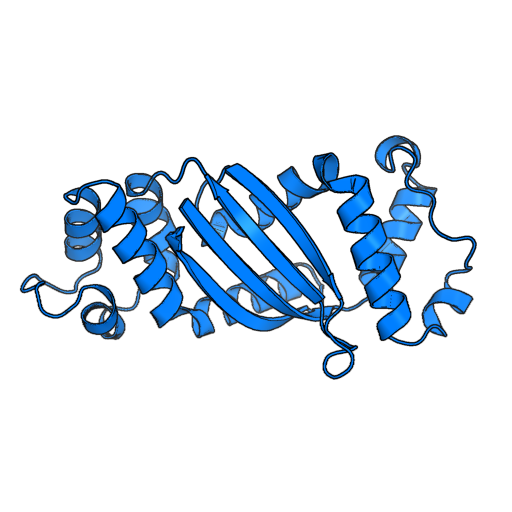314 -3.712 1.00 79.81 190 ASN A O 1
ATOM 1484 N N . ASN A 1 191 ? 2.274 -10.403 -3.714 1.00 82.19 191 ASN A N 1
ATOM 1485 C CA . ASN A 1 191 ? 2.246 -10.268 -2.266 1.00 82.19 191 ASN A CA 1
ATOM 1486 C C . ASN A 1 191 ? 2.381 -8.817 -1.810 1.00 82.19 191 ASN A C 1
ATOM 1488 O O . ASN A 1 191 ? 3.106 -8.022 -2.404 1.00 82.19 191 ASN A O 1
ATOM 1492 N N . LEU A 1 192 ? 1.760 -8.521 -0.672 1.00 82.25 192 LEU A N 1
ATOM 1493 C CA . LEU A 1 192 ? 1.912 -7.277 0.068 1.00 82.25 192 LEU A CA 1
ATOM 1494 C C . LEU A 1 192 ? 2.142 -7.621 1.539 1.00 82.25 192 LEU A C 1
ATOM 1496 O O . LEU A 1 192 ? 1.337 -8.317 2.168 1.00 82.25 192 LEU A O 1
ATOM 1500 N N . ARG A 1 193 ? 3.247 -7.127 2.097 1.00 82.06 193 ARG A N 1
ATOM 1501 C CA . ARG A 1 193 ? 3.562 -7.220 3.525 1.00 82.06 193 ARG A CA 1
ATOM 1502 C C . ARG A 1 193 ? 3.783 -5.831 4.093 1.00 82.06 193 ARG A C 1
ATOM 1504 O O . ARG A 1 193 ? 4.489 -5.017 3.504 1.00 82.06 193 ARG A O 1
ATOM 1511 N N . LEU A 1 194 ? 3.216 -5.596 5.267 1.00 82.06 194 LEU A N 1
ATOM 1512 C CA . LEU A 1 194 ? 3.390 -4.371 6.033 1.00 82.06 194 LEU A CA 1
ATOM 1513 C C . LEU A 1 194 ? 4.013 -4.727 7.374 1.00 82.06 194 LEU A C 1
ATOM 1515 O O . LEU A 1 194 ? 3.614 -5.690 8.026 1.00 82.06 194 LEU A O 1
ATOM 1519 N N . MET A 1 195 ? 5.028 -3.968 7.756 1.00 78.94 195 MET A N 1
ATOM 1520 C CA . MET A 1 195 ? 5.795 -4.172 8.974 1.00 78.94 195 MET A CA 1
ATOM 1521 C C . MET A 1 195 ? 5.979 -2.835 9.674 1.00 78.94 195 MET A C 1
ATOM 1523 O O . MET A 1 195 ? 6.200 -1.815 9.026 1.00 78.94 195 MET A O 1
ATOM 1527 N N . ILE A 1 196 ? 5.939 -2.844 10.999 1.00 77.38 196 ILE A N 1
ATOM 1528 C CA . ILE A 1 196 ? 6.274 -1.671 11.805 1.00 77.38 196 ILE A CA 1
ATOM 1529 C C . ILE A 1 196 ? 7.690 -1.877 12.331 1.00 77.38 196 ILE A C 1
ATOM 1531 O O . ILE A 1 196 ? 8.005 -2.944 12.857 1.00 77.38 196 ILE A O 1
ATOM 1535 N N . LYS A 1 197 ? 8.533 -0.867 12.137 1.00 68.50 197 LYS A N 1
ATOM 1536 C CA . LYS A 1 197 ? 9.872 -0.741 12.711 1.00 68.50 197 LYS A CA 1
ATOM 1537 C C . LYS A 1 197 ? 9.868 0.294 13.826 1.00 68.50 197 LYS A C 1
ATOM 1539 O O . LYS A 1 197 ? 9.250 1.374 13.616 1.00 68.50 197 LYS A O 1
#

Mean predicted aligned error: 9.74 Å

Secondary structure (DSSP, 8-state):
-EEEEEEEEEE-HHHHHHHHHHHHHH-TTTTTT----S--HHHHHTS-HHHHHHHHHHHHHHTHHHHHHHHHHHHHHHH-S-EEEEEEEEE--TT-TT-EEEEEEEES--HHHIIIIIHHHH--GGGHHHHH-TT--S--SHHHHHHHHHHS-HHHHHHHHHHHHHHTHHHHHHHHHHHHHHTT--EEEEEEEEEE-

Nearest PDB structures (foldseek):
  6ofs-assembly1_A  TM=2.498E-01  e=1.530E+00  Escherichia coli K-12
  7xzq-assembly1_A  TM=3.396E-01  e=2.962E+00  Homo sapiens
  6ra5-assembly1_A  TM=3.444E-01  e=3.901E+00  Homo sapiens
  4urd-assembly1_A  TM=2.629E-01  e=3.307E+00  Escherichia coli
  3p7n-assembly2_B  TM=2.423E-01  e=3.307E+00  Erythrobacter litoralis HTCC2594

Sequence (197 aa):
MIKMILAIGHINYDKFLNNMLEMAKQHPEQMGGMKLPPFTAQMIKMLPARKKNEMVAQALNSSKGKVEPQIEQLLAPITGPIQLKNFDIQCGGKRDADEVTLTVEFAGYDCGYVADHILPFYYMEATAPAFLGPEYNGPTDLASVQAYIKAQDHKKAQFLIAKSMSVNKAYIMNLLQDKAKLAEIELQVNNLRLMIK

Organism: NCBI:txid116085

Radius of gyration: 19.01 Å; Cα contacts (8 Å, |Δi|>4): 280; chains: 1; bounding box: 43×35×54 Å

pLDDT: mean 74.43, std 13.25, range [46.66, 96.12]